Protein AF-F8NZP3-F1 (afdb_monomer)

Sequence (177 aa):
GVDGVAQSQTVDAHNSHFNYVHGNGRQVNNEIHGNQINNINQYHQDLANARENLAEWLSPLNFPQRQSNVNEIRQEGTGNWVLDDERFKEWKTGDVKTLWCPGIPGAGKTVLASYIIDHLAKQHNRDNDNVAVLYFYCNHKDQSTQTVYNLVASLLKQLVQDFTPTFERVKTEYKSH

Mean predicted aligned error: 12.8 Å

Structure (mmCIF, N/CA/C/O backbone):
data_AF-F8NZP3-F1
#
_entry.id   AF-F8NZP3-F1
#
loop_
_atom_site.group_PDB
_atom_site.id
_atom_site.type_symbol
_atom_site.label_atom_id
_atom_site.label_alt_id
_atom_site.label_comp_id
_atom_site.label_asym_id
_atom_site.label_entity_id
_atom_site.label_seq_id
_atom_site.pdbx_PDB_ins_code
_atom_site.Cartn_x
_atom_site.Cartn_y
_atom_site.Cartn_z
_atom_site.occupancy
_atom_site.B_iso_or_equiv
_atom_site.auth_seq_id
_atom_site.auth_comp_id
_atom_site.auth_asym_id
_atom_site.auth_atom_id
_atom_site.pdbx_PDB_model_num
ATOM 1 N N . GLY A 1 1 ? 61.076 39.031 37.322 1.00 45.03 1 GLY A N 1
ATOM 2 C CA . GLY A 1 1 ? 61.080 38.111 36.181 1.00 45.03 1 GLY A CA 1
ATOM 3 C C . GLY A 1 1 ? 60.595 36.777 36.666 1.00 45.03 1 GLY A C 1
ATOM 4 O O . GLY A 1 1 ? 61.155 36.292 37.635 1.00 45.03 1 GLY A O 1
ATOM 5 N N . VAL A 1 2 ? 59.540 36.260 36.051 1.00 37.03 2 VAL A N 1
ATOM 6 C CA . VAL A 1 2 ? 59.266 34.825 35.966 1.00 37.03 2 VAL A CA 1
ATOM 7 C C . VAL A 1 2 ? 58.411 34.630 34.720 1.00 37.03 2 VAL A C 1
ATOM 9 O O . VAL A 1 2 ? 57.525 35.436 34.434 1.00 37.03 2 VAL A O 1
ATOM 12 N N . ASP A 1 3 ? 58.792 33.618 33.967 1.00 35.59 3 ASP A N 1
ATOM 13 C CA . ASP A 1 3 ? 58.468 33.356 32.577 1.00 35.59 3 ASP A CA 1
ATOM 14 C C . ASP A 1 3 ? 57.022 32.891 32.353 1.00 35.59 3 ASP A C 1
ATOM 16 O O . ASP A 1 3 ? 56.391 32.290 33.223 1.00 35.59 3 ASP A O 1
ATOM 20 N N . GLY A 1 4 ? 56.502 33.145 31.151 1.00 39.88 4 GLY A N 1
ATOM 21 C CA . GLY A 1 4 ? 55.285 32.503 30.665 1.00 39.88 4 GLY A CA 1
ATOM 22 C C . GLY A 1 4 ? 55.560 31.068 30.225 1.00 39.88 4 GLY A C 1
ATOM 23 O O . GLY A 1 4 ? 56.567 30.827 29.572 1.00 39.88 4 GLY A O 1
ATOM 24 N N . VAL A 1 5 ? 54.635 30.143 30.496 1.00 40.06 5 VAL A N 1
ATOM 25 C CA . VAL A 1 5 ? 54.469 28.910 29.709 1.00 40.06 5 VAL A CA 1
ATOM 26 C C . VAL A 1 5 ? 52.984 28.545 29.628 1.00 40.06 5 VAL A C 1
ATOM 28 O O . VAL A 1 5 ? 52.209 28.730 30.563 1.00 40.06 5 VAL A O 1
ATOM 31 N N . ALA A 1 6 ? 52.642 28.080 28.432 1.00 37.41 6 ALA A N 1
ATOM 32 C CA . ALA A 1 6 ? 51.353 27.793 27.837 1.00 37.41 6 ALA A CA 1
ATOM 33 C C . ALA A 1 6 ? 50.411 26.848 28.604 1.00 37.41 6 ALA A C 1
ATOM 35 O O . ALA A 1 6 ? 50.822 25.908 29.283 1.00 37.41 6 ALA A O 1
ATOM 36 N N . GLN A 1 7 ? 49.116 27.063 28.356 1.00 38.03 7 GLN A N 1
ATOM 37 C CA . GLN A 1 7 ? 48.046 26.089 28.553 1.00 38.03 7 GLN A CA 1
ATOM 38 C C . GLN A 1 7 ? 48.353 24.815 27.752 1.00 38.03 7 GLN A C 1
ATOM 40 O O . GLN A 1 7 ? 48.376 24.838 26.522 1.00 38.03 7 GLN A O 1
ATOM 45 N N . SER A 1 8 ? 48.570 23.702 28.451 1.00 35.94 8 SER A N 1
ATOM 46 C CA . SER A 1 8 ? 48.610 22.378 27.834 1.00 35.94 8 SER A CA 1
ATOM 47 C C . SER A 1 8 ? 47.176 21.890 27.645 1.00 35.94 8 SER A C 1
ATOM 49 O O . SER A 1 8 ? 46.460 21.659 28.620 1.00 35.94 8 SER A O 1
ATOM 51 N N . GLN A 1 9 ? 46.742 21.788 26.389 1.00 41.22 9 GLN A N 1
ATOM 52 C CA . GLN A 1 9 ? 45.517 21.087 26.025 1.00 41.22 9 GLN A CA 1
ATOM 53 C C . GLN A 1 9 ? 45.701 19.601 26.344 1.00 41.22 9 GLN A C 1
ATOM 55 O O . GLN A 1 9 ? 46.638 18.959 25.869 1.00 41.22 9 GLN A O 1
ATOM 60 N N . THR A 1 10 ? 44.814 19.059 27.170 1.00 41.41 10 THR A N 1
ATOM 61 C CA . THR A 1 10 ? 44.705 17.626 27.434 1.00 41.41 10 THR A CA 1
ATOM 62 C C . THR A 1 10 ? 44.488 16.883 26.119 1.00 41.41 10 THR A C 1
ATOM 64 O O . THR A 1 10 ? 43.500 17.103 25.421 1.00 41.41 10 THR A O 1
ATOM 67 N N . VAL A 1 11 ? 45.430 16.009 25.775 1.00 42.44 11 VAL A N 1
ATOM 68 C CA . VAL A 1 11 ? 45.339 15.115 24.620 1.00 42.44 11 VAL A CA 1
ATOM 69 C C . VAL A 1 11 ? 44.357 14.000 24.992 1.00 42.44 11 VAL A C 1
ATOM 71 O O . VAL A 1 11 ? 44.711 13.091 25.740 1.00 42.44 11 VAL A O 1
ATOM 74 N N . ASP A 1 12 ? 43.101 14.108 24.558 1.00 45.28 12 ASP A N 1
ATOM 75 C CA . ASP A 1 12 ? 42.082 13.081 24.799 1.00 45.28 12 ASP A CA 1
ATOM 76 C C . ASP A 1 12 ? 42.206 11.980 23.734 1.00 45.28 12 ASP A C 1
ATOM 78 O O . ASP A 1 12 ? 42.116 12.232 22.532 1.00 45.28 12 ASP A O 1
ATOM 82 N N . ALA A 1 13 ? 42.463 10.750 24.176 1.00 44.78 13 ALA A N 1
ATOM 83 C CA . ALA A 1 13 ? 42.683 9.588 23.314 1.00 44.78 13 ALA A CA 1
ATOM 84 C C . ALA A 1 13 ? 41.374 8.889 22.898 1.00 44.78 13 ALA A C 1
ATOM 86 O O . ALA A 1 13 ? 41.416 7.767 22.396 1.00 44.78 13 ALA A O 1
ATOM 87 N N . HIS A 1 14 ? 40.216 9.530 23.085 1.00 45.69 14 HIS A N 1
ATOM 88 C CA . HIS A 1 14 ? 38.898 8.936 22.826 1.00 45.69 14 HIS A CA 1
ATOM 89 C C . HIS A 1 14 ? 38.636 8.509 21.371 1.00 45.69 14 HIS A C 1
ATOM 91 O O . HIS A 1 14 ? 37.724 7.723 21.139 1.00 45.69 14 HIS A O 1
ATOM 97 N N . ASN A 1 15 ? 39.448 8.956 20.406 1.00 44.44 15 ASN A N 1
ATOM 98 C CA . ASN A 1 15 ? 39.381 8.513 19.005 1.00 44.44 15 ASN A CA 1
ATOM 99 C C . ASN A 1 15 ? 40.599 7.685 18.551 1.00 44.44 15 ASN A C 1
ATOM 101 O O . ASN A 1 15 ? 40.792 7.463 17.355 1.00 44.44 15 ASN A O 1
ATOM 105 N N . SER A 1 16 ? 41.430 7.214 19.483 1.00 38.53 16 SER A N 1
ATOM 106 C CA . SER A 1 16 ? 42.610 6.410 19.160 1.00 38.53 16 SER A CA 1
ATOM 107 C C . SER A 1 16 ? 42.263 4.920 19.108 1.00 38.53 16 SER A C 1
ATOM 109 O O . SER A 1 16 ? 41.944 4.307 20.124 1.00 38.53 16 SER A O 1
ATOM 111 N N . HIS A 1 17 ? 42.373 4.312 17.926 1.00 47.16 17 HIS A N 1
ATOM 112 C CA . HIS A 1 17 ? 42.271 2.861 17.758 1.00 47.16 17 HIS A CA 1
ATOM 113 C C . HIS A 1 17 ? 43.625 2.191 18.051 1.00 47.16 17 HIS A C 1
ATOM 115 O O . HIS A 1 17 ? 44.627 2.492 17.401 1.00 47.16 17 HIS A O 1
ATOM 121 N N . PHE A 1 18 ? 43.660 1.255 19.005 1.00 36.91 18 PHE A N 1
ATOM 122 C CA . PHE A 1 18 ? 44.828 0.400 19.236 1.00 36.91 18 PHE A CA 1
ATOM 123 C C . PHE A 1 18 ? 44.875 -0.725 18.196 1.00 36.91 18 PHE A C 1
ATOM 125 O O . PHE A 1 18 ? 43.922 -1.489 18.058 1.00 36.91 18 PHE A O 1
ATOM 132 N N . ASN A 1 19 ? 46.003 -0.853 17.496 1.00 36.88 19 ASN A N 1
ATOM 133 C CA . ASN A 1 19 ? 46.283 -1.992 16.623 1.00 36.88 19 ASN A CA 1
ATOM 134 C C . ASN A 1 19 ? 47.199 -2.992 17.338 1.00 36.88 19 ASN A C 1
ATOM 136 O O . ASN A 1 19 ? 48.190 -2.599 17.955 1.00 36.88 19 ASN A O 1
ATOM 140 N N . TYR A 1 20 ? 46.917 -4.289 17.199 1.00 33.28 20 TYR A N 1
ATOM 141 C CA . TYR A 1 20 ? 47.860 -5.335 17.594 1.00 33.28 20 TYR A CA 1
ATOM 142 C C . TYR A 1 20 ? 48.958 -5.466 16.535 1.00 33.28 20 TYR A C 1
ATOM 144 O O . TYR A 1 20 ? 48.691 -5.830 15.391 1.00 33.28 20 TYR A O 1
ATOM 152 N N . VAL A 1 21 ? 50.205 -5.194 16.922 1.00 40.84 21 VAL A N 1
ATOM 153 C CA . VAL A 1 21 ? 51.383 -5.487 16.098 1.00 40.84 21 VAL A CA 1
ATOM 154 C C . VAL A 1 21 ? 51.926 -6.848 16.520 1.00 40.84 21 VAL A C 1
ATOM 156 O O . VAL A 1 21 ? 52.657 -6.957 17.502 1.00 40.84 21 VAL A O 1
ATOM 159 N N . HIS A 1 22 ? 51.574 -7.896 15.779 1.00 39.72 22 HIS A N 1
ATOM 160 C CA . HIS A 1 22 ? 52.333 -9.144 15.814 1.00 39.72 22 HIS A CA 1
ATOM 161 C C . HIS A 1 22 ? 53.423 -9.108 14.737 1.00 39.72 22 HIS A C 1
ATOM 163 O O . HIS A 1 22 ? 53.193 -8.671 13.609 1.00 39.72 22 HIS A O 1
ATOM 169 N N . GLY A 1 23 ? 54.631 -9.519 15.128 1.00 44.31 23 GLY A N 1
ATOM 170 C CA . GLY A 1 23 ? 55.841 -9.471 14.313 1.00 44.31 23 GLY A CA 1
ATOM 171 C C . GLY A 1 23 ? 55.694 -10.142 12.944 1.00 44.31 23 GLY A C 1
ATOM 172 O O . GLY A 1 23 ? 55.036 -11.168 12.800 1.00 44.31 23 GLY A O 1
ATOM 173 N N . ASN A 1 24 ? 56.361 -9.543 11.954 1.00 49.91 24 ASN A N 1
ATOM 174 C CA . ASN A 1 24 ? 56.485 -9.996 10.565 1.00 49.91 24 ASN A CA 1
ATOM 175 C C . ASN A 1 24 ? 55.154 -10.152 9.800 1.00 49.91 24 ASN A C 1
ATOM 177 O O . ASN A 1 24 ? 54.895 -11.178 9.173 1.00 49.91 24 ASN A O 1
ATOM 181 N N . GLY A 1 25 ? 54.318 -9.111 9.802 1.00 38.75 25 GLY A N 1
ATOM 182 C CA . GLY A 1 25 ? 53.093 -9.050 9.000 1.00 38.75 25 GLY A CA 1
ATOM 183 C C . GLY A 1 25 ? 53.318 -8.415 7.626 1.00 38.75 25 GLY A C 1
ATOM 184 O O . GLY A 1 25 ? 53.591 -7.221 7.527 1.00 38.75 25 GLY A O 1
ATOM 185 N N . ARG A 1 26 ? 53.154 -9.195 6.550 1.00 48.41 26 ARG A N 1
ATOM 186 C CA . ARG A 1 26 ? 52.862 -8.654 5.212 1.00 48.41 26 ARG A CA 1
ATOM 187 C C . ARG A 1 26 ? 51.651 -7.726 5.337 1.00 48.41 26 ARG A C 1
ATOM 189 O O . ARG A 1 26 ? 50.619 -8.167 5.837 1.00 48.41 26 ARG A O 1
ATOM 196 N N . GLN A 1 27 ? 51.758 -6.480 4.876 1.00 46.56 27 GLN A N 1
ATOM 197 C CA . GLN A 1 27 ? 50.574 -5.658 4.637 1.00 46.56 27 GLN A CA 1
ATOM 198 C C . GLN A 1 27 ? 49.716 -6.403 3.610 1.00 46.56 27 GLN A C 1
ATOM 200 O O . GLN A 1 27 ? 50.088 -6.511 2.444 1.00 46.56 27 GLN A O 1
ATOM 205 N N . VAL A 1 28 ? 48.622 -7.020 4.051 1.00 50.34 28 VAL A N 1
ATOM 206 C CA . VAL A 1 28 ? 47.634 -7.571 3.126 1.00 50.34 28 VAL A CA 1
ATOM 207 C C . VAL A 1 28 ? 46.892 -6.364 2.570 1.00 50.34 28 VAL A C 1
ATOM 209 O O . VAL A 1 28 ? 46.229 -5.644 3.309 1.00 50.34 28 VAL A O 1
ATOM 212 N N . ASN A 1 29 ? 47.110 -6.099 1.285 1.00 49.81 29 ASN A N 1
ATOM 213 C CA . ASN A 1 29 ? 46.649 -4.915 0.573 1.00 49.81 29 ASN A CA 1
ATOM 214 C C . ASN A 1 29 ? 45.163 -4.614 0.833 1.00 49.81 29 ASN A C 1
ATOM 216 O O . ASN A 1 29 ? 44.285 -5.366 0.401 1.00 49.81 29 ASN A O 1
ATOM 220 N N . ASN A 1 30 ? 44.885 -3.446 1.420 1.00 53.81 30 ASN A N 1
ATOM 221 C CA . ASN A 1 30 ? 43.546 -2.841 1.458 1.00 53.81 30 ASN A CA 1
ATOM 222 C C . ASN A 1 30 ? 42.938 -2.678 0.046 1.00 53.81 30 ASN A C 1
ATOM 224 O O . ASN A 1 30 ? 41.725 -2.568 -0.093 1.00 53.81 30 ASN A O 1
ATOM 228 N N . GLU A 1 31 ? 43.760 -2.715 -1.007 1.00 54.50 31 GLU A N 1
ATOM 229 C CA . GLU A 1 31 ? 43.342 -2.662 -2.413 1.00 54.50 31 GLU A CA 1
ATOM 230 C C . GLU A 1 31 ? 42.585 -3.916 -2.870 1.00 54.50 31 GLU A C 1
ATOM 232 O O . GLU A 1 31 ? 41.628 -3.805 -3.630 1.00 54.50 31 GLU A O 1
ATOM 237 N N . ILE A 1 32 ? 42.960 -5.114 -2.396 1.00 54.62 32 ILE A N 1
ATOM 238 C CA . ILE A 1 32 ? 42.254 -6.352 -2.773 1.00 54.62 32 ILE A CA 1
ATOM 239 C C . ILE A 1 32 ? 40.856 -6.351 -2.148 1.00 54.62 32 ILE A C 1
ATOM 241 O O . ILE A 1 32 ? 39.877 -6.654 -2.829 1.00 54.62 32 ILE A O 1
ATOM 245 N N . HIS A 1 33 ? 40.751 -5.937 -0.882 1.00 54.53 33 HIS A N 1
ATOM 246 C CA . HIS A 1 33 ? 39.466 -5.791 -0.199 1.00 54.53 33 HIS A CA 1
ATOM 247 C C . HIS A 1 33 ? 38.621 -4.660 -0.811 1.00 54.53 33 HIS A C 1
ATOM 249 O O . HIS A 1 33 ? 37.431 -4.845 -1.053 1.00 54.53 33 HIS A O 1
ATOM 255 N N . GLY A 1 34 ? 39.237 -3.522 -1.153 1.00 58.97 34 GLY A N 1
ATOM 256 C CA . GLY A 1 34 ? 38.570 -2.401 -1.824 1.00 58.97 34 GLY A CA 1
ATOM 257 C C . GLY A 1 34 ? 38.024 -2.763 -3.208 1.00 58.97 34 GLY A C 1
ATOM 258 O O . GLY A 1 34 ? 36.874 -2.459 -3.509 1.00 58.97 34 GLY A O 1
ATOM 259 N N . ASN A 1 35 ? 38.794 -3.488 -4.025 1.00 66.12 35 ASN A N 1
ATOM 260 C CA . ASN A 1 35 ? 38.344 -3.951 -5.341 1.00 66.12 35 ASN A CA 1
ATOM 261 C C . ASN A 1 35 ? 37.184 -4.952 -5.234 1.00 66.12 35 ASN A C 1
ATOM 263 O O . ASN A 1 35 ? 36.239 -4.886 -6.019 1.00 66.12 35 ASN A O 1
ATOM 267 N N . GLN A 1 36 ? 37.215 -5.850 -4.244 1.00 65.62 36 GLN A N 1
ATOM 268 C CA . GLN A 1 36 ? 36.104 -6.771 -3.988 1.00 65.62 36 GLN A CA 1
ATOM 269 C C . GLN A 1 36 ? 34.832 -6.033 -3.544 1.00 65.62 36 GLN A C 1
ATOM 271 O O . GLN A 1 36 ? 33.758 -6.315 -4.073 1.00 65.62 36 GLN A O 1
ATOM 276 N N . ILE A 1 37 ? 34.947 -5.058 -2.639 1.00 69.75 37 ILE A N 1
ATOM 277 C CA . ILE A 1 37 ? 33.816 -4.235 -2.182 1.00 69.75 37 ILE A CA 1
ATOM 278 C C . ILE A 1 37 ? 33.236 -3.405 -3.337 1.00 69.75 37 ILE A C 1
ATOM 280 O O . ILE A 1 37 ? 32.018 -3.353 -3.500 1.00 69.75 37 ILE A O 1
ATOM 284 N N . ASN A 1 38 ? 34.082 -2.814 -4.185 1.00 76.25 38 ASN A N 1
ATOM 285 C CA . ASN A 1 38 ? 33.640 -2.039 -5.347 1.00 76.25 38 ASN A CA 1
ATOM 286 C C . ASN A 1 38 ? 32.849 -2.895 -6.345 1.00 76.25 38 ASN A C 1
ATOM 288 O O . ASN A 1 38 ? 31.792 -2.470 -6.806 1.00 76.25 38 ASN A O 1
ATOM 292 N N . ASN A 1 39 ? 33.305 -4.119 -6.626 1.00 79.25 39 ASN A N 1
ATOM 293 C CA . ASN A 1 39 ? 32.597 -5.040 -7.518 1.00 79.25 39 ASN A CA 1
ATOM 294 C C . ASN A 1 39 ? 31.231 -5.468 -6.953 1.00 79.25 39 ASN A C 1
ATOM 296 O O . ASN A 1 39 ? 30.257 -5.557 -7.699 1.00 79.25 39 ASN A O 1
ATOM 300 N N . ILE A 1 40 ? 31.144 -5.705 -5.639 1.00 80.19 40 ILE A N 1
ATOM 301 C CA . ILE A 1 40 ? 29.882 -6.040 -4.960 1.00 80.19 40 ILE A CA 1
ATOM 302 C C . ILE A 1 40 ? 28.909 -4.856 -5.024 1.00 80.19 40 ILE A C 1
ATOM 304 O O . ILE A 1 40 ? 27.750 -5.029 -5.402 1.00 80.19 40 ILE A O 1
ATOM 308 N N . ASN A 1 41 ? 29.383 -3.646 -4.719 1.00 85.56 41 ASN A N 1
ATOM 309 C CA . ASN A 1 41 ? 28.571 -2.433 -4.793 1.00 85.56 41 ASN A CA 1
ATOM 310 C C . ASN A 1 41 ? 28.059 -2.183 -6.216 1.00 85.56 41 ASN A C 1
ATOM 312 O O . ASN A 1 41 ? 26.877 -1.890 -6.387 1.00 85.56 41 ASN A O 1
ATOM 316 N N . GLN A 1 42 ? 28.914 -2.360 -7.227 1.00 86.44 42 GLN A N 1
ATOM 317 C CA . GLN A 1 42 ? 28.523 -2.228 -8.629 1.00 86.44 42 GLN A CA 1
ATOM 318 C C . GLN A 1 42 ? 27.438 -3.243 -9.007 1.00 86.44 42 GLN A C 1
ATOM 320 O O . GLN A 1 42 ? 26.417 -2.866 -9.572 1.00 86.44 42 GLN A O 1
ATOM 325 N N . TYR A 1 43 ? 27.597 -4.513 -8.623 1.00 83.12 43 TYR A N 1
ATOM 326 C CA . TYR A 1 43 ? 26.589 -5.544 -8.878 1.00 83.12 43 TYR A CA 1
ATOM 327 C C . TYR A 1 43 ? 25.233 -5.215 -8.234 1.00 83.12 43 TYR A C 1
ATOM 329 O O . TYR A 1 43 ? 24.188 -5.354 -8.871 1.00 83.12 43 TYR A O 1
ATOM 337 N N . HIS A 1 44 ? 25.229 -4.747 -6.982 1.00 83.19 44 HIS A N 1
ATOM 338 C CA . HIS A 1 44 ? 23.996 -4.336 -6.308 1.00 83.19 44 HIS A CA 1
ATOM 339 C C . HIS A 1 44 ? 23.335 -3.127 -6.978 1.00 83.19 44 HIS A C 1
ATOM 341 O O . HIS A 1 44 ? 22.109 -3.098 -7.085 1.00 83.19 44 HIS A O 1
ATOM 347 N N . GLN A 1 45 ? 24.123 -2.164 -7.460 1.00 85.19 45 GLN A N 1
ATOM 348 C CA . GLN A 1 45 ? 23.612 -1.026 -8.227 1.00 85.19 45 GLN A CA 1
ATOM 349 C C . GLN A 1 45 ? 23.003 -1.474 -9.557 1.00 85.19 45 GLN A C 1
ATOM 351 O O . GLN A 1 45 ? 21.883 -1.082 -9.876 1.00 85.19 45 GLN A O 1
ATOM 356 N N . ASP A 1 46 ? 23.679 -2.349 -10.300 1.00 88.06 46 ASP A N 1
ATOM 357 C CA . ASP A 1 46 ? 23.182 -2.865 -11.577 1.00 88.06 46 ASP A CA 1
ATOM 358 C C . ASP A 1 46 ? 21.875 -3.649 -11.395 1.00 88.06 46 ASP A C 1
ATOM 360 O O . ASP A 1 46 ? 20.935 -3.499 -12.179 1.00 88.06 46 ASP A O 1
ATOM 364 N N . LEU A 1 47 ? 21.779 -4.449 -10.327 1.00 84.25 47 LEU A N 1
ATOM 365 C CA . LEU A 1 47 ? 20.539 -5.126 -9.960 1.00 84.25 47 LEU A CA 1
ATOM 366 C C . LEU A 1 47 ? 19.428 -4.138 -9.602 1.00 84.25 47 LEU A C 1
ATOM 368 O O . LEU A 1 47 ? 18.308 -4.313 -10.075 1.00 84.25 47 LEU A O 1
ATOM 372 N N . ALA A 1 48 ? 19.711 -3.120 -8.788 1.00 86.12 48 ALA A N 1
ATOM 373 C CA . ALA A 1 48 ? 18.725 -2.105 -8.422 1.00 86.12 48 ALA A CA 1
ATOM 374 C C . ALA A 1 48 ? 18.208 -1.354 -9.659 1.00 86.12 48 ALA A C 1
ATOM 376 O O . ALA A 1 48 ? 17.000 -1.221 -9.837 1.00 86.12 48 ALA A O 1
ATOM 377 N N . ASN A 1 49 ? 19.106 -0.972 -10.568 1.00 89.12 49 ASN A N 1
ATOM 378 C CA . ASN A 1 49 ? 18.754 -0.323 -11.829 1.00 89.12 49 ASN A CA 1
ATOM 379 C C . ASN A 1 49 ? 17.900 -1.236 -12.720 1.00 89.12 49 ASN A C 1
ATOM 381 O O . ASN A 1 49 ? 16.901 -0.799 -13.284 1.00 89.12 49 ASN A O 1
ATOM 385 N N . ALA A 1 50 ? 18.252 -2.520 -12.833 1.00 87.44 50 ALA A N 1
ATOM 386 C CA . ALA A 1 50 ? 17.461 -3.482 -1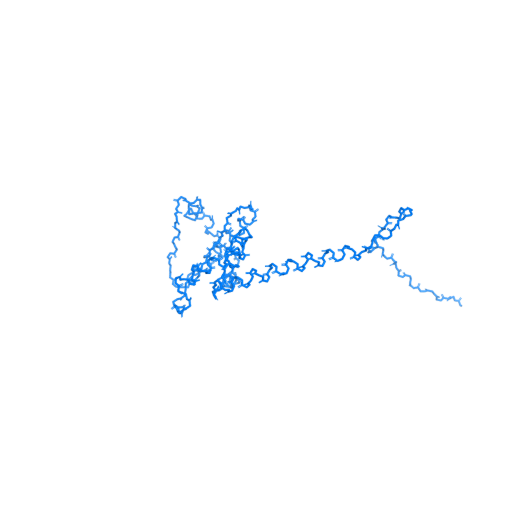3.598 1.00 87.44 50 ALA A CA 1
ATOM 387 C C . ALA A 1 50 ? 16.057 -3.689 -13.003 1.00 87.44 50 ALA A C 1
ATOM 389 O O . ALA A 1 50 ? 15.090 -3.817 -13.754 1.00 87.44 50 ALA A O 1
ATOM 390 N N . ARG A 1 51 ? 15.941 -3.705 -11.669 1.00 87.88 51 ARG A N 1
ATOM 391 C CA . ARG A 1 51 ? 14.651 -3.774 -10.965 1.00 87.88 51 ARG A CA 1
ATOM 392 C C . ARG A 1 51 ? 13.794 -2.557 -11.263 1.00 87.88 51 ARG A C 1
ATOM 394 O O . ARG A 1 51 ? 12.624 -2.725 -11.588 1.00 87.88 51 ARG A O 1
ATOM 401 N N . GLU A 1 52 ? 14.380 -1.369 -11.198 1.00 89.00 52 GLU A N 1
ATOM 402 C CA . GLU A 1 52 ? 13.656 -0.126 -11.444 1.00 89.00 52 GLU A CA 1
ATOM 403 C C . GLU A 1 52 ? 13.214 -0.002 -12.905 1.00 89.00 52 GLU A C 1
ATOM 405 O O . GLU A 1 52 ? 12.054 0.287 -13.179 1.00 89.00 52 GLU A O 1
ATOM 410 N N . ASN A 1 53 ? 14.085 -0.345 -13.856 1.00 90.12 53 ASN A N 1
ATOM 411 C CA . ASN A 1 53 ? 13.732 -0.354 -15.277 1.00 90.12 53 ASN A CA 1
ATOM 412 C C . ASN A 1 53 ? 12.577 -1.320 -15.579 1.00 90.12 53 ASN A C 1
ATOM 414 O O . ASN A 1 53 ? 11.661 -0.979 -16.325 1.00 90.12 53 ASN A O 1
ATOM 418 N N . LEU A 1 54 ? 12.598 -2.518 -14.986 1.00 88.50 54 LEU A N 1
ATOM 419 C CA . LEU A 1 54 ? 11.505 -3.480 -15.118 1.00 88.50 54 LEU A CA 1
ATOM 420 C C . LEU A 1 54 ? 10.214 -2.950 -14.475 1.00 88.50 54 LEU A C 1
ATOM 422 O O . LEU A 1 54 ? 9.137 -3.095 -15.048 1.00 88.50 54 LEU A O 1
ATOM 426 N N . ALA A 1 55 ? 10.315 -2.327 -13.301 1.00 90.75 55 ALA A N 1
ATOM 427 C CA . ALA A 1 55 ? 9.184 -1.737 -12.596 1.00 90.75 55 ALA A CA 1
ATOM 428 C C . ALA A 1 55 ? 8.513 -0.622 -13.420 1.00 90.75 55 ALA A C 1
ATOM 430 O O . ALA A 1 55 ? 7.287 -0.603 -13.547 1.00 90.75 55 ALA A O 1
ATOM 431 N N . GLU A 1 56 ? 9.300 0.273 -14.014 1.00 91.31 56 GLU A N 1
ATOM 432 C CA . GLU A 1 56 ? 8.807 1.340 -14.891 1.00 91.31 56 GLU A CA 1
ATOM 433 C C . GLU A 1 56 ? 8.223 0.804 -16.202 1.00 91.31 56 GLU A C 1
ATOM 435 O O . GLU A 1 56 ? 7.186 1.286 -16.658 1.00 91.31 56 GLU A O 1
ATOM 440 N N . TRP A 1 57 ? 8.820 -0.244 -16.775 1.00 93.00 57 TRP A N 1
ATOM 441 C CA . TRP A 1 57 ? 8.271 -0.910 -17.956 1.00 93.00 57 TRP A CA 1
ATOM 442 C C . TRP A 1 57 ? 6.911 -1.572 -17.686 1.00 93.00 57 TRP A C 1
ATOM 444 O O . TRP A 1 57 ? 6.025 -1.525 -18.540 1.00 93.00 57 TRP A O 1
ATOM 454 N N . LEU A 1 58 ? 6.720 -2.165 -16.500 1.00 92.31 58 LEU A N 1
ATOM 455 C CA . LEU A 1 58 ? 5.471 -2.840 -16.136 1.00 92.31 58 LEU A CA 1
ATOM 456 C C . LEU A 1 58 ? 4.289 -1.870 -16.072 1.00 92.31 58 LEU A C 1
ATOM 458 O O . LEU A 1 58 ? 3.221 -2.165 -16.607 1.00 92.31 58 LEU A O 1
ATOM 462 N N . SER A 1 59 ? 4.437 -0.739 -15.380 1.00 94.50 59 SER A N 1
ATOM 463 C CA . SER A 1 59 ? 3.331 0.203 -15.216 1.00 94.50 59 SER A CA 1
ATOM 464 C C . SER A 1 59 ? 3.812 1.630 -14.958 1.00 94.50 59 SER A C 1
ATOM 466 O O . SER A 1 59 ? 4.661 1.840 -14.083 1.00 94.50 59 SER A O 1
ATOM 468 N N . PRO A 1 60 ? 3.180 2.632 -15.603 1.00 92.25 60 PRO A N 1
ATOM 469 C CA . PRO A 1 60 ? 3.435 4.039 -15.307 1.00 92.25 60 PRO A CA 1
ATOM 470 C C . PRO A 1 60 ? 2.801 4.489 -13.978 1.00 92.25 60 PRO A C 1
ATOM 472 O O . PRO A 1 60 ? 2.993 5.624 -13.548 1.00 92.25 60 PRO A O 1
ATOM 475 N N . LEU A 1 61 ? 1.988 3.646 -13.328 1.00 94.81 61 LEU A N 1
ATOM 476 C CA . LEU A 1 61 ? 1.310 3.996 -12.081 1.00 94.81 61 LEU A CA 1
ATOM 477 C C . LEU A 1 61 ? 2.249 3.821 -10.881 1.00 94.81 61 LEU A C 1
ATOM 479 O O . LEU A 1 61 ? 2.872 2.774 -10.709 1.00 94.81 61 LEU A O 1
ATOM 483 N N . ASN A 1 62 ? 2.287 4.829 -10.007 1.00 92.50 62 ASN A N 1
ATOM 484 C CA . ASN A 1 62 ? 3.064 4.808 -8.768 1.00 92.50 62 ASN A CA 1
ATOM 485 C C . ASN A 1 62 ? 2.143 4.974 -7.545 1.00 92.50 62 ASN A C 1
ATOM 487 O O . ASN A 1 62 ? 1.941 6.070 -7.015 1.00 92.50 62 ASN A O 1
ATOM 491 N N . PHE A 1 63 ? 1.537 3.866 -7.116 1.00 95.62 63 PHE A N 1
ATOM 492 C CA . PHE A 1 63 ? 0.722 3.832 -5.901 1.00 95.62 63 PHE A CA 1
ATOM 493 C C . PHE A 1 63 ? 1.521 3.925 -4.596 1.00 95.62 63 PHE A C 1
ATOM 495 O O . PHE A 1 63 ? 0.989 4.557 -3.680 1.00 95.62 63 PHE A O 1
ATOM 502 N N . PRO A 1 64 ? 2.764 3.411 -4.490 1.00 94.56 64 PRO A N 1
ATOM 503 C CA . PRO A 1 64 ? 3.610 3.656 -3.322 1.00 94.56 64 PRO A CA 1
ATOM 504 C C . PRO A 1 64 ? 3.816 5.140 -3.010 1.00 94.56 64 PRO A C 1
ATOM 506 O O . PRO A 1 64 ? 3.663 5.551 -1.860 1.00 94.56 64 PRO A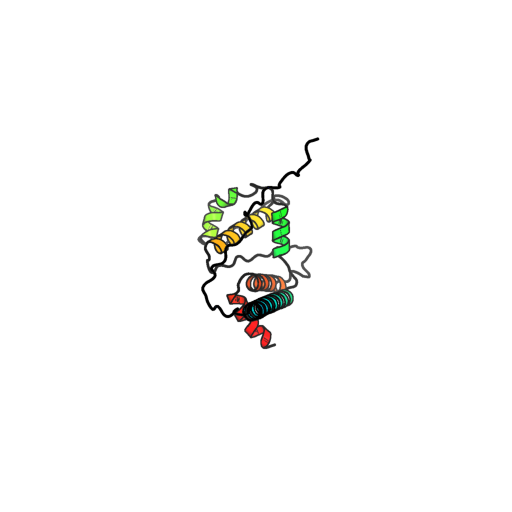 O 1
ATOM 509 N N . GLN A 1 65 ? 4.032 5.983 -4.026 1.00 94.31 65 GLN A N 1
ATOM 510 C CA . GLN A 1 65 ? 4.112 7.431 -3.818 1.00 94.31 65 GLN A CA 1
ATOM 511 C C . GLN A 1 65 ? 2.809 7.990 -3.235 1.00 94.31 65 GLN A C 1
ATOM 513 O O . GLN A 1 65 ? 2.820 8.780 -2.293 1.00 94.31 65 GLN A O 1
ATOM 518 N N . ARG A 1 66 ? 1.656 7.562 -3.764 1.00 94.81 66 ARG A N 1
ATOM 519 C CA . ARG A 1 66 ? 0.353 7.997 -3.244 1.00 94.81 66 ARG A CA 1
ATOM 520 C C . ARG A 1 66 ? 0.120 7.520 -1.809 1.00 94.81 66 ARG A C 1
ATOM 522 O O . ARG A 1 66 ? -0.417 8.284 -1.014 1.00 94.81 66 ARG A O 1
ATOM 529 N N . GLN A 1 67 ? 0.526 6.297 -1.485 1.00 96.75 67 GLN A N 1
ATOM 530 C CA . GLN A 1 67 ? 0.490 5.748 -0.131 1.00 96.75 67 GLN A CA 1
ATOM 531 C C . GLN A 1 67 ? 1.340 6.588 0.832 1.00 96.75 67 GLN A C 1
ATOM 533 O O . GLN A 1 67 ? 0.853 6.932 1.908 1.00 96.75 67 GLN A O 1
ATOM 538 N N . SER A 1 68 ? 2.561 6.981 0.439 1.00 96.00 68 SER A N 1
ATOM 539 C CA . SER A 1 68 ? 3.407 7.889 1.235 1.00 96.00 68 SER A CA 1
ATOM 540 C C . SER A 1 68 ? 2.693 9.209 1.505 1.00 96.00 68 SER A C 1
ATOM 542 O O . SER A 1 68 ? 2.484 9.570 2.659 1.00 96.00 68 SER A O 1
ATOM 544 N N . ASN A 1 69 ? 2.190 9.861 0.452 1.00 96.00 69 ASN A N 1
ATOM 545 C CA . ASN A 1 69 ? 1.514 11.154 0.568 1.00 96.00 69 ASN A CA 1
ATOM 546 C C . ASN A 1 69 ? 0.282 11.092 1.493 1.00 96.00 69 ASN A C 1
ATOM 548 O O . ASN A 1 69 ? 0.020 12.022 2.252 1.00 96.00 69 ASN A O 1
ATOM 552 N N . VAL A 1 70 ? -0.505 10.008 1.433 1.00 95.38 70 VAL A N 1
ATOM 553 C CA . VAL A 1 70 ? -1.683 9.835 2.305 1.00 95.38 70 VAL A CA 1
ATOM 554 C C . VAL A 1 70 ? -1.268 9.565 3.754 1.00 95.38 70 VAL A C 1
ATOM 556 O O . VAL A 1 70 ? -1.933 10.043 4.675 1.00 95.38 70 VAL A O 1
ATOM 559 N N . ASN A 1 71 ? -0.178 8.830 3.977 1.00 93.81 71 ASN A N 1
ATOM 560 C CA . ASN A 1 71 ? 0.356 8.616 5.319 1.00 93.81 71 ASN A CA 1
ATOM 561 C C . ASN A 1 71 ? 0.944 9.892 5.926 1.00 93.81 71 ASN A C 1
ATOM 563 O O . ASN A 1 71 ? 0.752 10.116 7.116 1.00 93.81 71 ASN A O 1
ATOM 567 N N . GLU A 1 72 ? 1.599 10.740 5.134 1.00 94.75 72 GLU A N 1
ATOM 568 C CA . GLU A 1 72 ? 2.179 12.010 5.596 1.00 94.75 72 GLU A CA 1
ATOM 569 C C . GLU A 1 72 ? 1.123 12.981 6.134 1.00 94.75 72 GLU A C 1
ATOM 571 O O . GLU A 1 72 ? 1.357 13.675 7.120 1.00 94.75 72 GLU A O 1
ATOM 576 N N . ILE A 1 73 ? -0.068 13.007 5.529 1.00 93.25 73 ILE A N 1
ATOM 577 C CA . ILE A 1 73 ? -1.169 13.861 6.001 1.00 93.25 73 ILE A CA 1
ATOM 578 C C . ILE A 1 73 ? -1.958 13.242 7.164 1.00 93.25 73 ILE A C 1
ATOM 580 O O . ILE A 1 73 ? -2.847 13.896 7.721 1.00 93.25 73 ILE A O 1
ATOM 584 N N . ARG A 1 74 ? -1.690 11.979 7.525 1.00 93.62 74 ARG A N 1
ATOM 585 C CA . ARG A 1 74 ? -2.384 11.304 8.624 1.00 93.62 74 ARG A CA 1
ATOM 586 C C . ARG A 1 74 ? -1.928 11.895 9.954 1.00 93.62 74 ARG A C 1
ATOM 588 O O . ARG A 1 74 ? -0.751 11.863 10.290 1.00 93.62 74 ARG A O 1
ATOM 595 N N . GLN A 1 75 ? -2.885 12.345 10.757 1.00 92.06 75 GLN A N 1
ATOM 596 C CA . GLN A 1 75 ? -2.613 12.743 12.136 1.00 92.06 75 GLN A CA 1
ATOM 597 C C . GLN A 1 75 ? -2.374 11.509 13.009 1.00 92.06 75 GLN A C 1
ATOM 599 O O . GLN A 1 75 ? -3.086 10.504 12.891 1.00 92.06 75 GLN A O 1
ATOM 604 N N . GLU A 1 76 ? -1.388 11.585 13.899 1.00 90.25 76 GLU A N 1
ATOM 605 C CA . GLU A 1 76 ? -1.086 10.512 14.845 1.00 90.25 76 GLU A CA 1
ATOM 606 C C . GLU A 1 76 ? -2.339 10.105 15.643 1.00 90.25 76 GLU A C 1
ATOM 608 O O . GLU A 1 76 ? -3.196 10.929 15.961 1.00 90.25 76 GLU A O 1
ATOM 613 N N . GLY A 1 77 ? -2.506 8.804 15.892 1.00 87.50 77 GLY A N 1
ATOM 614 C CA . GLY A 1 77 ? -3.691 8.253 16.559 1.00 87.50 77 GLY A CA 1
ATOM 615 C C . GLY A 1 77 ? -4.929 8.078 15.667 1.00 87.50 77 GLY A C 1
ATOM 616 O O . GLY A 1 77 ? -5.832 7.314 16.016 1.00 87.50 77 GLY A O 1
ATOM 617 N N . THR A 1 78 ? -4.986 8.721 14.496 1.00 88.69 78 THR A N 1
ATOM 618 C CA . THR A 1 78 ? -6.141 8.608 13.592 1.00 88.69 78 THR A CA 1
ATOM 619 C C . THR A 1 78 ? -6.239 7.210 12.992 1.00 88.69 78 THR A C 1
ATOM 621 O O . THR A 1 78 ? -5.316 6.739 12.333 1.00 88.69 78 THR A O 1
ATOM 624 N N . GLY A 1 79 ? -7.402 6.576 13.159 1.00 88.19 79 GLY A N 1
ATOM 625 C CA . GLY A 1 79 ? -7.694 5.262 12.581 1.00 88.19 79 GLY A CA 1
ATOM 626 C C . GLY A 1 79 ? -7.228 4.074 13.421 1.00 88.19 79 GLY A C 1
ATOM 627 O O . GLY A 1 79 ? -7.582 2.954 13.074 1.00 88.19 79 GLY A O 1
ATOM 628 N N . ASN A 1 80 ? -6.527 4.293 14.542 1.00 93.50 80 ASN A N 1
ATOM 629 C 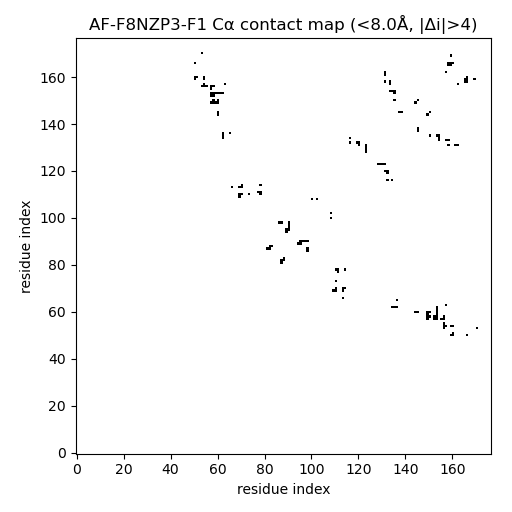CA . ASN A 1 80 ? -6.013 3.218 15.405 1.00 93.50 80 ASN A CA 1
ATOM 630 C C . ASN A 1 80 ? -7.099 2.240 15.871 1.00 93.50 80 ASN A C 1
ATOM 632 O O . ASN A 1 80 ? -6.846 1.042 15.958 1.00 93.50 80 ASN A O 1
ATOM 636 N N . TRP A 1 81 ? -8.314 2.747 16.103 1.00 94.56 81 TRP A N 1
ATOM 637 C CA . TRP A 1 81 ? -9.474 1.954 16.517 1.00 94.56 81 TRP A CA 1
ATOM 638 C C . TRP A 1 81 ? -9.742 0.747 15.607 1.00 94.56 81 TRP A C 1
ATOM 640 O O . TRP A 1 81 ? -10.292 -0.248 16.067 1.00 94.56 81 TRP A O 1
ATOM 650 N N . VAL A 1 82 ? -9.350 0.806 14.326 1.00 96.00 82 VAL A N 1
ATOM 651 C CA . VAL A 1 82 ? -9.622 -0.274 13.370 1.00 96.00 82 VAL A CA 1
ATOM 652 C C . VAL A 1 82 ? -8.885 -1.559 13.715 1.00 96.00 82 VAL A C 1
ATOM 654 O O . VAL A 1 82 ? -9.375 -2.632 13.392 1.00 96.00 82 VAL A O 1
ATOM 657 N N . LEU A 1 83 ? -7.740 -1.473 14.398 1.00 95.12 83 LEU A N 1
ATOM 658 C CA . LEU A 1 83 ? -6.977 -2.657 14.792 1.00 95.12 83 LEU A CA 1
ATOM 659 C C . LEU A 1 83 ? -7.680 -3.460 15.890 1.00 95.12 83 LEU A C 1
ATOM 661 O O . LEU A 1 83 ? -7.468 -4.668 15.999 1.00 95.12 83 LEU A O 1
ATOM 665 N N . ASP A 1 84 ? -8.530 -2.797 16.673 1.00 95.88 84 ASP A N 1
ATOM 666 C CA . ASP A 1 84 ? -9.307 -3.417 17.739 1.00 95.88 84 ASP A CA 1
ATOM 667 C C . ASP A 1 84 ? -10.683 -3.904 17.269 1.00 95.88 84 ASP A C 1
ATOM 669 O O . ASP A 1 84 ? -11.294 -4.731 17.951 1.00 95.88 84 ASP A O 1
ATOM 673 N N . ASP A 1 85 ? -11.138 -3.462 16.094 1.00 95.94 85 ASP A N 1
ATOM 674 C CA . ASP A 1 85 ? -12.424 -3.832 15.508 1.00 95.94 85 ASP A CA 1
ATOM 675 C C . ASP A 1 85 ? -12.473 -5.322 15.129 1.00 95.94 85 ASP A C 1
ATOM 677 O O . ASP A 1 85 ? -11.592 -5.842 14.439 1.00 95.94 85 ASP A O 1
ATOM 681 N N . GLU A 1 86 ? -13.524 -6.022 15.557 1.00 95.62 86 GLU A N 1
ATOM 682 C CA . GLU A 1 86 ? -13.695 -7.457 15.292 1.00 95.62 86 GLU A CA 1
ATOM 683 C C . GLU A 1 86 ? -13.770 -7.766 13.793 1.00 95.62 86 GLU A C 1
ATOM 685 O O . GLU A 1 86 ? -13.147 -8.719 13.333 1.00 95.62 86 GLU A O 1
ATOM 690 N N . ARG A 1 87 ? -14.415 -6.905 12.996 1.00 95.75 87 ARG A N 1
ATOM 691 C CA . ARG A 1 87 ? -14.555 -7.112 11.544 1.00 95.75 87 ARG A CA 1
ATOM 692 C C . ARG A 1 87 ? -13.208 -7.032 10.839 1.00 95.75 87 ARG A C 1
ATOM 694 O O . ARG A 1 87 ? -12.969 -7.737 9.862 1.00 95.75 87 ARG A O 1
ATOM 701 N N . PHE A 1 88 ? -12.323 -6.159 11.321 1.00 96.25 88 PHE A N 1
ATOM 702 C CA . PHE A 1 88 ? -10.954 -6.090 10.823 1.0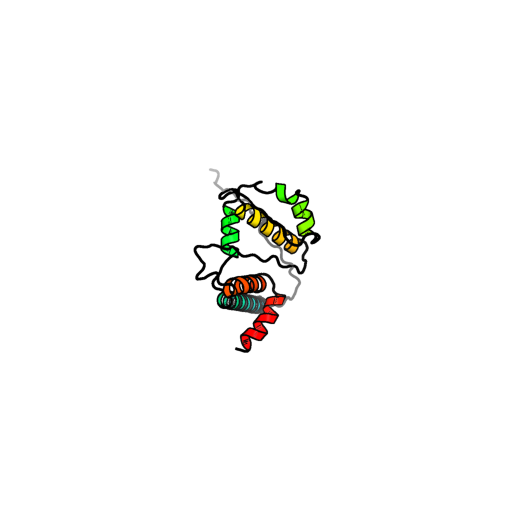0 96.25 88 PHE A CA 1
ATOM 703 C C . PHE A 1 88 ? -10.172 -7.351 11.194 1.00 96.25 88 PHE A C 1
ATOM 705 O O . PHE A 1 88 ? -9.473 -7.898 10.343 1.00 96.25 88 PHE A O 1
ATOM 712 N N . LYS A 1 89 ? -10.308 -7.831 12.435 1.00 95.75 89 LYS A N 1
ATOM 713 C CA . LYS A 1 89 ? -9.637 -9.049 12.909 1.00 95.75 89 LYS A CA 1
ATOM 714 C C . LYS A 1 89 ? -10.068 -10.279 12.105 1.00 95.75 89 LYS A C 1
ATOM 716 O O . LYS A 1 89 ? -9.194 -10.972 11.597 1.00 95.75 89 LYS A O 1
ATOM 721 N N . GLU A 1 90 ? -11.370 -10.482 11.905 1.00 95.69 90 GLU A N 1
ATOM 722 C CA . GLU A 1 90 ? -11.932 -11.565 11.077 1.00 95.69 90 GLU A CA 1
ATOM 723 C C . GLU A 1 90 ? -11.485 -11.481 9.609 1.00 95.69 90 GLU A C 1
ATOM 725 O O . GLU A 1 90 ? -11.200 -12.489 8.958 1.00 95.69 90 GLU A O 1
ATOM 730 N N . TRP A 1 91 ? -11.408 -10.267 9.058 1.00 96.62 91 TRP A N 1
ATOM 731 C CA . TRP A 1 91 ? -10.895 -10.071 7.705 1.00 96.62 91 TRP A CA 1
ATOM 732 C C . TRP A 1 91 ? -9.403 -10.408 7.602 1.00 96.62 91 TRP A C 1
ATOM 734 O O . TRP A 1 91 ? -8.969 -11.055 6.649 1.00 96.62 91 TRP A O 1
ATOM 744 N N . LYS A 1 92 ? -8.616 -10.007 8.602 1.00 93.56 92 LYS A N 1
ATOM 745 C CA . LYS A 1 92 ? -7.168 -10.221 8.652 1.00 93.56 92 LYS A CA 1
ATOM 746 C C . LYS A 1 92 ? -6.793 -11.695 8.828 1.00 93.56 92 LYS A C 1
ATOM 748 O O . LYS A 1 92 ? -5.826 -12.137 8.216 1.00 93.56 92 LYS A O 1
ATOM 753 N N . THR A 1 93 ? -7.535 -12.457 9.635 1.00 91.94 93 THR A N 1
ATOM 754 C CA . THR A 1 93 ? -7.346 -13.917 9.780 1.00 91.94 93 THR A CA 1
ATOM 755 C C . THR A 1 93 ? -7.804 -14.688 8.542 1.00 91.94 93 THR A C 1
ATOM 757 O O . THR A 1 93 ? -7.401 -15.832 8.336 1.00 91.94 93 THR A O 1
ATOM 760 N N . GLY A 1 94 ? -8.601 -14.050 7.681 1.00 90.44 94 GLY A N 1
ATOM 761 C CA . GLY A 1 94 ? -9.111 -14.627 6.446 1.00 90.44 94 GLY A CA 1
ATOM 762 C C . GLY A 1 94 ? -10.428 -15.383 6.612 1.00 90.44 94 GLY A C 1
ATOM 763 O O . GLY A 1 94 ? -10.857 -16.014 5.637 1.00 90.44 94 GLY A O 1
ATOM 764 N N . ASP A 1 95 ? -11.072 -15.297 7.780 1.00 88.94 95 ASP A N 1
ATOM 765 C CA . ASP A 1 95 ? -12.433 -15.799 8.021 1.00 88.94 95 ASP A CA 1
ATOM 766 C C . ASP A 1 95 ? -13.440 -15.047 7.138 1.00 88.94 95 ASP A C 1
ATOM 768 O O . ASP A 1 95 ? -14.346 -15.637 6.546 1.00 88.94 95 ASP A O 1
ATOM 772 N N . VAL A 1 96 ? -13.198 -13.747 6.940 1.00 90.75 96 VAL A N 1
ATOM 773 C CA . VAL A 1 96 ? -13.905 -12.893 5.982 1.00 90.75 96 VAL A CA 1
ATOM 774 C C . VAL A 1 96 ? -12.949 -12.472 4.863 1.00 90.75 96 VAL A C 1
ATOM 776 O O . VAL A 1 96 ? -11.847 -11.997 5.107 1.00 90.75 96 VAL A O 1
ATOM 779 N N . LYS A 1 97 ? -13.355 -12.610 3.594 1.00 92.19 97 LYS A N 1
ATOM 780 C CA . LYS A 1 97 ? -12.479 -12.298 2.440 1.00 92.19 97 LYS A CA 1
ATOM 781 C C . LYS A 1 97 ? -12.473 -10.826 2.031 1.00 92.19 97 LYS A C 1
ATOM 783 O O . LYS A 1 97 ? -11.611 -10.400 1.265 1.00 92.19 97 LYS A O 1
ATOM 788 N N . THR A 1 98 ? -13.436 -10.037 2.499 1.00 94.62 98 THR A N 1
ATOM 789 C CA . THR A 1 98 ? -13.597 -8.644 2.073 1.00 94.62 98 THR A CA 1
ATOM 790 C C . THR A 1 98 ? -14.043 -7.769 3.231 1.00 94.62 98 THR A C 1
ATOM 792 O O . THR A 1 98 ? -15.109 -7.986 3.799 1.00 94.62 98 THR A O 1
ATOM 795 N N . LEU A 1 99 ? -13.250 -6.741 3.529 1.00 94.00 99 LEU A N 1
ATOM 796 C CA . LEU A 1 99 ? -13.619 -5.674 4.448 1.00 94.00 99 LEU A CA 1
ATOM 797 C C . LEU A 1 99 ? -14.125 -4.473 3.647 1.00 94.00 99 LEU A C 1
ATOM 799 O O . LEU A 1 99 ? -13.394 -3.893 2.844 1.00 94.00 99 LEU A O 1
ATOM 803 N N . TRP A 1 100 ? -15.383 -4.099 3.865 1.00 93.50 100 TRP A N 1
ATOM 804 C CA . TRP A 1 100 ? -16.011 -2.971 3.184 1.00 93.50 100 TRP A CA 1
ATOM 805 C C . TRP A 1 100 ? -16.249 -1.810 4.151 1.00 93.50 100 TRP A C 1
ATOM 807 O O . TRP A 1 100 ? -16.892 -1.974 5.185 1.00 93.50 100 TRP A O 1
ATOM 817 N N . CYS A 1 101 ? -15.755 -0.620 3.797 1.00 91.94 101 CYS A N 1
ATOM 818 C CA . CYS A 1 101 ? -15.887 0.597 4.599 1.00 91.94 101 CYS A CA 1
ATOM 819 C C . CYS A 1 101 ? -16.688 1.664 3.827 1.00 91.94 101 CYS A C 1
ATOM 821 O O . CYS A 1 101 ? -16.103 2.514 3.145 1.00 91.94 101 CYS A O 1
ATOM 823 N N . PRO A 1 102 ? -18.033 1.632 3.882 1.00 91.12 102 PRO A N 1
ATOM 824 C CA . PRO A 1 102 ? -18.858 2.687 3.311 1.00 91.12 102 PRO A CA 1
ATOM 825 C C . PRO A 1 102 ? -18.796 3.947 4.182 1.00 91.12 102 PRO A C 1
ATOM 827 O O . PRO A 1 102 ? -18.627 3.886 5.396 1.00 91.12 102 PRO A O 1
ATOM 830 N N . GLY A 1 103 ? -18.971 5.116 3.570 1.00 88.62 103 GLY A N 1
ATOM 831 C CA . GLY A 1 103 ? -19.051 6.366 4.321 1.00 88.62 103 GLY A CA 1
ATOM 832 C C . GLY A 1 103 ? -19.127 7.590 3.426 1.00 88.62 103 GLY A C 1
ATOM 833 O O . GLY A 1 103 ? -18.814 7.524 2.234 1.00 88.62 103 GLY A O 1
ATOM 834 N N . ILE A 1 104 ? -19.481 8.731 4.011 1.00 89.50 104 ILE A N 1
ATOM 835 C CA . ILE A 1 104 ? -19.615 10.001 3.288 1.00 89.50 104 ILE A CA 1
ATOM 836 C C . ILE A 1 104 ? -18.271 10.484 2.705 1.00 89.50 104 ILE A C 1
ATOM 838 O O . ILE A 1 104 ? -17.200 10.125 3.221 1.00 89.50 104 ILE A O 1
ATOM 842 N N . PRO A 1 105 ? -18.275 11.274 1.616 1.00 90.62 105 PRO A N 1
ATOM 843 C CA . PRO A 1 105 ? -17.076 11.962 1.141 1.00 90.62 105 PRO A CA 1
ATOM 844 C C . PRO A 1 105 ? -16.404 12.756 2.271 1.00 90.62 105 PRO A C 1
ATOM 846 O O . PRO A 1 105 ? -17.082 13.331 3.114 1.00 90.62 105 PRO A O 1
ATOM 849 N N . GLY A 1 106 ? -15.071 12.751 2.322 1.00 88.31 106 GLY A N 1
ATOM 850 C CA . GLY A 1 106 ? -14.312 13.461 3.361 1.00 88.31 106 GLY A CA 1
ATOM 851 C C . GLY A 1 106 ? -14.174 12.740 4.710 1.00 88.31 106 GLY A C 1
ATOM 852 O O . GLY A 1 106 ? -13.343 13.149 5.507 1.00 88.31 106 GLY A O 1
ATOM 853 N N . ALA A 1 107 ? -14.866 11.618 4.951 1.00 90.62 107 ALA A N 1
ATOM 854 C CA . ALA A 1 107 ? -14.794 10.871 6.221 1.00 90.62 107 ALA A CA 1
ATOM 855 C C . ALA A 1 107 ? -13.438 10.184 6.526 1.00 90.62 107 ALA A C 1
ATOM 857 O O . ALA A 1 107 ? -13.359 9.351 7.420 1.00 90.62 107 ALA A O 1
ATOM 858 N N . GLY A 1 108 ? -12.379 10.450 5.755 1.00 91.62 108 GLY A N 1
ATOM 859 C CA . GLY A 1 108 ? -11.051 9.879 6.010 1.00 91.62 108 GLY A CA 1
ATOM 860 C C . GLY A 1 108 ? -10.858 8.414 5.595 1.00 91.62 108 GLY A C 1
ATOM 861 O O . GLY A 1 108 ? -9.841 7.826 5.936 1.00 91.62 108 GLY A O 1
ATOM 862 N N . LYS A 1 109 ? -11.769 7.817 4.814 1.00 94.19 109 LYS A N 1
ATOM 863 C CA . LYS A 1 109 ? -11.670 6.408 4.364 1.00 94.19 109 LYS A CA 1
ATOM 864 C C . LYS A 1 109 ? -10.325 6.059 3.714 1.00 94.19 109 LYS A C 1
ATOM 866 O O . LYS A 1 109 ? -9.753 5.018 4.006 1.00 94.19 109 LYS A O 1
ATOM 871 N N . THR A 1 110 ? -9.803 6.939 2.858 1.00 94.62 110 THR A N 1
ATOM 872 C CA . THR A 1 110 ? -8.498 6.746 2.202 1.00 94.62 110 THR A CA 1
ATOM 873 C C . THR A 1 110 ? -7.349 6.763 3.208 1.00 94.62 110 THR A C 1
ATOM 875 O O . THR A 1 110 ? -6.437 5.953 3.102 1.00 94.62 110 THR A O 1
ATOM 878 N N . VAL A 1 111 ? -7.415 7.644 4.212 1.00 95.50 111 VAL A N 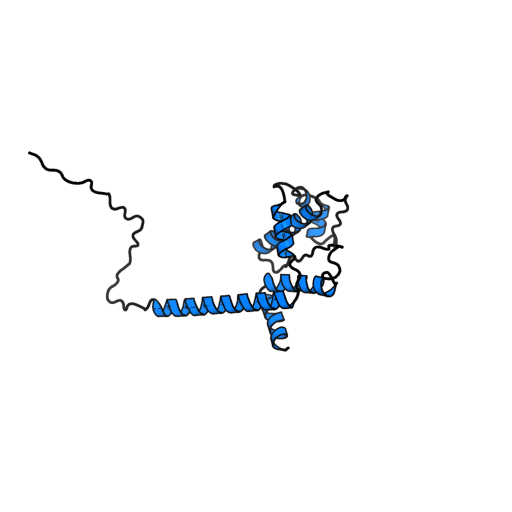1
ATOM 879 C CA . VAL A 1 111 ? -6.432 7.707 5.304 1.00 95.50 111 VAL A CA 1
ATOM 880 C C . VAL A 1 111 ? -6.485 6.428 6.143 1.00 95.50 111 VAL A C 1
ATOM 882 O O . VAL A 1 111 ? -5.444 5.869 6.477 1.00 95.50 111 VAL A O 1
ATOM 885 N N . LEU A 1 112 ? -7.689 5.919 6.419 1.00 95.94 112 LEU A N 1
ATOM 886 C CA . LEU A 1 112 ? -7.882 4.657 7.130 1.00 95.94 112 LEU A CA 1
ATOM 887 C C . LEU A 1 112 ? -7.322 3.459 6.345 1.00 95.94 112 LEU A C 1
ATOM 889 O O . LEU A 1 112 ? -6.603 2.642 6.911 1.00 95.94 112 LEU A O 1
ATOM 893 N N . ALA A 1 113 ? -7.602 3.374 5.041 1.00 96.19 113 ALA A N 1
ATOM 894 C CA . ALA A 1 113 ? -7.048 2.330 4.177 1.00 96.19 113 ALA A CA 1
ATOM 895 C C . ALA A 1 113 ? -5.512 2.389 4.136 1.00 96.19 113 ALA A C 1
ATOM 897 O O . ALA A 1 113 ? -4.853 1.364 4.290 1.00 96.19 113 ALA A O 1
ATOM 898 N N . SER A 1 114 ? -4.946 3.593 4.017 1.00 96.50 114 SER A N 1
ATOM 899 C CA . SER A 1 114 ? -3.500 3.818 4.063 1.00 96.50 114 SER A CA 1
ATOM 900 C C . SER A 1 114 ? -2.884 3.333 5.377 1.00 96.50 114 SER A C 1
ATOM 902 O O . SER A 1 114 ? -1.841 2.681 5.358 1.00 96.50 114 SER A O 1
ATOM 904 N N . TYR A 1 115 ? -3.546 3.579 6.513 1.00 96.50 115 TYR A N 1
ATOM 905 C CA . TYR A 1 115 ? -3.111 3.065 7.813 1.00 96.50 115 TYR A CA 1
ATOM 906 C C . TYR A 1 115 ? -3.132 1.535 7.883 1.00 96.50 115 TYR A C 1
ATOM 908 O O . TYR A 1 115 ? -2.158 0.939 8.336 1.00 96.50 115 TYR A O 1
ATOM 916 N N . ILE A 1 116 ? -4.202 0.898 7.397 1.00 96.69 116 ILE A N 1
ATOM 917 C CA . ILE A 1 116 ? -4.304 -0.567 7.347 1.00 96.69 116 ILE A CA 1
ATOM 918 C C . ILE A 1 116 ? -3.172 -1.160 6.500 1.00 96.69 116 ILE A C 1
ATOM 920 O O . ILE A 1 116 ? -2.503 -2.090 6.946 1.00 96.69 116 ILE A O 1
ATOM 924 N N . ILE A 1 117 ? -2.929 -0.608 5.307 1.00 96.12 117 ILE A N 1
ATOM 925 C CA . ILE A 1 117 ? -1.853 -1.049 4.407 1.00 96.12 117 ILE A CA 1
ATOM 926 C C . ILE A 1 117 ? -0.493 -0.949 5.107 1.00 96.12 117 ILE A C 1
ATOM 928 O O . ILE A 1 117 ? 0.258 -1.921 5.131 1.00 96.12 117 ILE A O 1
ATOM 932 N N . ASP A 1 118 ? -0.193 0.204 5.713 1.00 95.25 118 ASP A N 1
ATOM 933 C CA . ASP A 1 118 ? 1.064 0.444 6.431 1.00 95.25 118 ASP A CA 1
ATOM 934 C C . ASP A 1 118 ? 1.244 -0.521 7.615 1.00 95.25 118 ASP A C 1
ATOM 936 O O . ASP A 1 118 ? 2.326 -1.075 7.810 1.00 95.25 118 ASP A O 1
ATOM 940 N N . HIS A 1 119 ? 0.174 -0.776 8.374 1.00 95.06 119 HIS A N 1
ATOM 941 C CA . HIS A 1 119 ? 0.185 -1.730 9.480 1.00 95.06 119 HIS A CA 1
ATOM 942 C C . HIS A 1 119 ? 0.499 -3.156 9.004 1.00 95.06 119 HIS A C 1
ATOM 944 O O . HIS A 1 119 ? 1.387 -3.800 9.565 1.00 95.06 119 HIS A O 1
ATOM 950 N N . LEU A 1 120 ? -0.190 -3.640 7.965 1.00 94.69 120 LEU A N 1
ATOM 951 C CA . LEU A 1 120 ? 0.012 -4.991 7.433 1.00 94.69 120 LEU A CA 1
ATOM 952 C C . LEU A 1 120 ? 1.407 -5.160 6.822 1.00 94.69 120 LEU A C 1
ATOM 954 O O . LEU A 1 120 ? 2.080 -6.148 7.106 1.00 94.69 120 LEU A O 1
ATOM 958 N N . ALA A 1 121 ? 1.872 -4.183 6.037 1.00 92.56 121 ALA A N 1
ATOM 959 C CA . ALA A 1 121 ? 3.200 -4.227 5.430 1.00 92.56 121 ALA A CA 1
ATOM 960 C C . ALA A 1 121 ? 4.301 -4.274 6.502 1.00 92.56 121 ALA A C 1
ATOM 962 O O . ALA A 1 121 ? 5.207 -5.103 6.441 1.00 92.56 121 ALA A O 1
ATOM 963 N N . LYS A 1 122 ? 4.198 -3.431 7.540 1.00 92.44 122 LYS A N 1
ATOM 964 C CA . LYS A 1 122 ? 5.147 -3.434 8.665 1.00 92.44 122 LYS A CA 1
ATOM 965 C C . LYS A 1 122 ? 5.116 -4.731 9.457 1.00 92.44 122 LYS A C 1
ATOM 967 O O . LYS A 1 122 ? 6.168 -5.154 9.926 1.00 92.44 122 LYS A O 1
ATOM 972 N N . GLN A 1 123 ? 3.944 -5.333 9.636 1.00 92.31 123 GLN A N 1
ATOM 973 C CA . GLN A 1 123 ? 3.832 -6.601 10.341 1.00 92.31 123 GLN A CA 1
ATOM 974 C C . GLN A 1 123 ? 4.545 -7.722 9.575 1.00 92.31 123 GLN A C 1
ATOM 976 O O . GLN A 1 123 ? 5.460 -8.323 10.124 1.00 92.31 123 GLN A O 1
ATOM 981 N N . HIS A 1 124 ? 4.205 -7.954 8.305 1.00 88.88 124 HIS A N 1
ATOM 982 C CA . HIS A 1 124 ? 4.802 -9.059 7.543 1.00 88.88 124 HIS A CA 1
ATOM 983 C C . HIS A 1 124 ? 6.312 -8.890 7.324 1.00 88.88 124 HIS A C 1
ATOM 985 O O . HIS A 1 124 ? 7.050 -9.871 7.367 1.00 88.88 124 HIS A O 1
ATOM 991 N N . ASN A 1 125 ? 6.796 -7.648 7.207 1.00 85.31 125 ASN A N 1
ATOM 992 C CA . ASN A 1 125 ? 8.233 -7.368 7.179 1.00 85.31 125 ASN A CA 1
ATOM 993 C C . ASN A 1 125 ? 8.943 -7.721 8.499 1.00 85.31 125 ASN A C 1
ATOM 995 O O . ASN A 1 125 ? 10.106 -8.113 8.475 1.00 85.31 125 ASN A O 1
ATOM 999 N N . ARG A 1 126 ? 8.279 -7.561 9.654 1.00 84.25 126 ARG A N 1
ATOM 1000 C CA . ARG A 1 126 ? 8.840 -7.922 10.972 1.00 84.25 126 ARG A CA 1
ATOM 1001 C C . ARG A 1 126 ? 8.805 -9.421 11.217 1.00 84.25 126 ARG A C 1
ATOM 1003 O O . ARG A 1 126 ? 9.778 -9.963 11.732 1.00 84.25 126 ARG A O 1
ATOM 1010 N N . ASP A 1 127 ? 7.701 -10.056 10.842 1.00 85.44 127 ASP A N 1
ATOM 1011 C CA . ASP A 1 127 ? 7.487 -11.491 11.027 1.00 85.44 127 ASP A CA 1
ATOM 1012 C C . ASP A 1 127 ? 8.351 -12.313 10.044 1.00 85.44 127 ASP A C 1
ATOM 1014 O O . ASP A 1 127 ? 8.574 -13.502 10.251 1.00 85.44 127 ASP A O 1
ATOM 1018 N N . ASN A 1 128 ? 8.932 -11.651 9.027 1.00 78.25 128 ASN A N 1
ATOM 1019 C CA . ASN A 1 128 ? 9.712 -12.253 7.942 1.00 78.25 128 ASN A CA 1
ATOM 1020 C C . ASN A 1 128 ? 8.919 -13.347 7.209 1.00 78.25 128 ASN A C 1
ATOM 1022 O O . ASN A 1 128 ? 9.457 -14.368 6.768 1.00 78.25 128 ASN A O 1
ATOM 1026 N N . ASP A 1 129 ? 7.616 -13.105 7.089 1.00 79.12 129 ASP A N 1
ATOM 1027 C CA . ASP A 1 129 ? 6.699 -13.980 6.389 1.00 79.12 129 ASP A CA 1
ATOM 1028 C C . ASP A 1 129 ? 6.790 -13.714 4.886 1.00 79.12 129 ASP A C 1
ATOM 1030 O O . ASP A 1 129 ? 6.919 -12.578 4.429 1.00 79.12 129 ASP A O 1
ATOM 1034 N N . ASN A 1 130 ? 6.665 -14.768 4.080 1.00 81.56 130 ASN A N 1
ATOM 1035 C CA . ASN A 1 130 ? 6.682 -14.696 2.616 1.00 81.56 130 ASN A CA 1
ATOM 1036 C C . ASN A 1 130 ? 5.337 -14.157 2.063 1.00 81.56 130 ASN A C 1
ATOM 1038 O O . ASN A 1 130 ? 4.725 -14.770 1.185 1.00 81.56 130 ASN A O 1
ATOM 1042 N N . VAL A 1 131 ? 4.847 -13.043 2.618 1.00 86.31 131 VAL A N 1
ATOM 1043 C CA . VAL A 1 131 ? 3.541 -12.430 2.339 1.00 86.31 131 VAL A CA 1
ATOM 1044 C C . VAL A 1 131 ? 3.738 -11.004 1.833 1.00 86.31 131 VAL A C 1
ATOM 1046 O O . VAL A 1 131 ? 4.364 -10.179 2.491 1.00 86.31 131 VAL A O 1
ATOM 1049 N N . ALA A 1 132 ? 3.163 -10.704 0.669 1.00 89.06 132 ALA A N 1
ATOM 1050 C CA . ALA A 1 132 ? 3.179 -9.369 0.081 1.00 89.06 132 ALA A CA 1
ATOM 1051 C C . ALA A 1 132 ? 1.849 -8.639 0.324 1.00 89.06 132 ALA A C 1
ATOM 1053 O O . ALA A 1 132 ? 0.774 -9.213 0.139 1.00 89.06 132 ALA A O 1
ATOM 1054 N N . VAL A 1 133 ? 1.926 -7.354 0.676 1.00 93.19 133 VAL A N 1
ATOM 1055 C CA . VAL A 1 133 ? 0.765 -6.461 0.808 1.00 93.19 133 VAL A CA 1
ATOM 1056 C C . VAL A 1 133 ? 0.731 -5.539 -0.403 1.00 93.19 133 VAL A C 1
ATOM 1058 O O . VAL A 1 133 ? 1.565 -4.650 -0.530 1.00 93.19 133 VAL A O 1
ATOM 1061 N N . LEU A 1 134 ? -0.236 -5.755 -1.292 1.00 95.38 134 LEU A N 1
ATOM 1062 C CA . LEU A 1 134 ? -0.362 -5.009 -2.545 1.00 95.38 134 LEU A CA 1
ATOM 1063 C C . LEU A 1 134 ? -1.614 -4.140 -2.533 1.00 95.38 134 LEU A C 1
ATOM 1065 O O . LEU A 1 134 ? -2.640 -4.518 -1.964 1.00 95.38 134 LEU A O 1
ATOM 1069 N N . TYR A 1 135 ? -1.545 -2.986 -3.190 1.00 96.88 135 TYR A N 1
ATOM 1070 C CA . TYR A 1 135 ? -2.640 -2.021 -3.186 1.00 96.88 135 TYR A CA 1
ATOM 1071 C C . TYR A 1 135 ? -2.661 -1.157 -4.448 1.00 96.88 135 TYR A C 1
ATOM 1073 O O . TYR A 1 135 ? -1.653 -0.938 -5.114 1.00 96.88 135 TYR A O 1
ATOM 1081 N N . PHE A 1 136 ? -3.829 -0.610 -4.770 1.00 96.81 136 PHE A N 1
ATOM 1082 C CA . PHE A 1 136 ? -3.970 0.474 -5.736 1.00 96.81 136 PHE A CA 1
ATOM 1083 C C . PHE A 1 136 ? -5.049 1.449 -5.277 1.00 96.81 136 PHE A C 1
ATOM 1085 O O . PHE A 1 136 ? -5.918 1.119 -4.471 1.00 96.81 136 PHE A O 1
ATOM 1092 N N . TYR A 1 137 ? -5.018 2.656 -5.835 1.00 94.69 137 TYR A N 1
ATOM 1093 C CA . TYR A 1 137 ? -5.987 3.703 -5.537 1.00 94.69 137 TYR A CA 1
ATOM 1094 C C . TYR A 1 137 ? -6.731 4.131 -6.797 1.00 94.69 137 TYR A C 1
ATOM 1096 O O . TYR A 1 137 ? -6.170 4.821 -7.651 1.00 94.69 137 TYR A O 1
ATOM 1104 N N . CYS A 1 138 ? -8.017 3.804 -6.884 1.00 91.81 138 CYS A N 1
ATOM 1105 C CA . CYS A 1 138 ? -8.848 4.258 -7.994 1.00 91.81 138 CYS A CA 1
ATOM 1106 C C . CYS A 1 138 ? -9.172 5.757 -7.885 1.00 91.81 138 CYS A C 1
ATOM 1108 O O . CYS A 1 138 ? -9.521 6.269 -6.819 1.00 91.81 138 CYS A O 1
ATOM 1110 N N . ASN A 1 139 ? -9.072 6.465 -9.006 1.00 88.94 139 ASN A N 1
ATOM 1111 C CA . ASN A 1 139 ? -9.487 7.849 -9.172 1.00 88.94 139 ASN A CA 1
ATOM 1112 C C . ASN A 1 139 ? -10.248 7.991 -10.493 1.00 88.94 139 ASN A C 1
ATOM 1114 O O . ASN A 1 139 ? -9.692 7.790 -11.567 1.00 88.94 139 ASN A O 1
ATOM 1118 N N . HIS A 1 140 ? -11.513 8.408 -10.422 1.00 81.88 140 HIS A N 1
ATOM 1119 C CA . HIS A 1 140 ? -12.358 8.581 -11.606 1.00 81.88 140 HIS A CA 1
ATOM 1120 C C . HIS A 1 140 ? -11.831 9.616 -12.605 1.00 81.88 140 HIS A C 1
ATOM 1122 O O . HIS A 1 140 ? -12.253 9.585 -13.757 1.00 81.88 140 HIS A O 1
ATOM 1128 N N . LYS A 1 141 ? -10.941 10.522 -12.188 1.00 86.19 141 LYS A N 1
ATOM 1129 C CA . LYS A 1 141 ? -10.313 11.500 -13.087 1.00 86.19 141 LYS A CA 1
ATOM 1130 C C . LYS A 1 141 ? -9.178 10.907 -13.928 1.00 86.19 141 LYS A C 1
ATOM 1132 O O . LYS A 1 141 ? -8.863 11.464 -14.970 1.00 86.19 141 LYS A O 1
ATOM 1137 N N . ASP A 1 142 ? -8.634 9.761 -13.521 1.00 87.81 142 ASP A N 1
ATOM 1138 C CA . ASP A 1 142 ? -7.447 9.149 -14.127 1.00 87.81 142 ASP A CA 1
ATOM 1139 C C . ASP A 1 142 ? -7.810 7.907 -14.960 1.00 87.81 142 ASP A C 1
ATOM 1141 O O . ASP A 1 142 ? -6.988 7.021 -15.161 1.00 87.81 142 ASP A O 1
ATOM 1145 N N . GLN A 1 143 ? -9.053 7.798 -15.446 1.00 85.9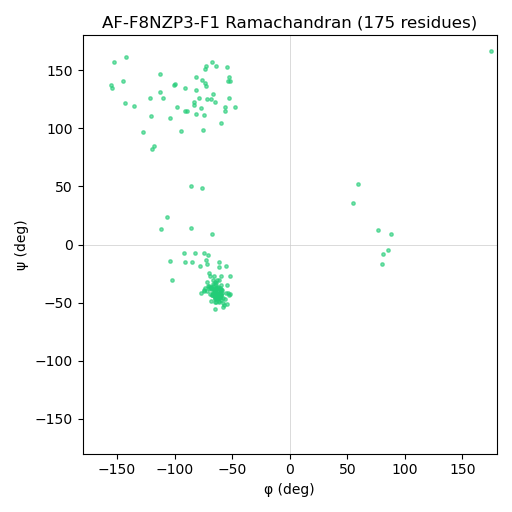4 143 GLN A N 1
ATOM 1146 C CA . GLN A 1 143 ? -9.541 6.598 -16.150 1.00 85.94 143 GLN A CA 1
ATOM 1147 C C . GLN A 1 143 ? -8.739 6.250 -17.410 1.00 85.94 143 GLN A C 1
ATOM 1149 O O . GLN A 1 143 ? -8.666 5.081 -17.780 1.00 85.94 143 GLN A O 1
ATOM 1154 N N . SER A 1 144 ? -8.123 7.242 -18.059 1.00 86.06 144 SER A N 1
ATOM 1155 C CA . SER A 1 144 ? -7.270 7.018 -19.229 1.00 86.06 144 SER A CA 1
ATOM 1156 C C . SER A 1 144 ? -5.990 6.248 -18.890 1.00 86.06 144 SER A C 1
ATOM 1158 O O . SER A 1 144 ? -5.500 5.493 -19.724 1.00 86.06 144 SER A O 1
ATOM 1160 N N . THR A 1 145 ? -5.457 6.403 -17.674 1.00 86.56 145 THR A N 1
ATOM 1161 C CA . THR A 1 145 ? -4.242 5.715 -17.213 1.00 86.56 145 THR A CA 1
ATOM 1162 C C . THR A 1 145 ? -4.557 4.537 -16.295 1.00 86.56 145 THR A C 1
ATOM 1164 O O . THR A 1 145 ? -3.841 3.540 -16.330 1.00 86.56 145 THR A O 1
ATOM 1167 N N . GLN A 1 146 ? -5.648 4.580 -15.530 1.00 92.88 146 GLN A N 1
ATOM 1168 C CA . GLN A 1 146 ? -6.105 3.509 -14.637 1.00 92.88 146 GLN A CA 1
ATOM 1169 C C . GLN A 1 146 ? -6.962 2.463 -15.358 1.00 92.88 146 GLN A C 1
ATOM 1171 O O . GLN A 1 146 ? -8.054 2.098 -14.917 1.00 92.88 146 GLN A O 1
ATOM 1176 N N . THR A 1 147 ? -6.451 1.959 -16.478 1.00 94.12 147 THR A N 1
ATOM 1177 C CA . THR A 1 147 ? -7.025 0.789 -17.144 1.00 94.12 147 THR A CA 1
ATOM 1178 C C . THR A 1 147 ? -6.834 -0.455 -16.273 1.00 94.12 147 THR A C 1
ATOM 1180 O O . THR A 1 147 ? -5.914 -0.516 -15.455 1.00 94.12 147 THR A O 1
ATOM 1183 N N . VAL A 1 148 ? -7.664 -1.486 -16.466 1.00 93.94 148 VAL A N 1
ATOM 1184 C CA . VAL A 1 148 ? -7.511 -2.772 -15.755 1.00 93.94 148 VAL A CA 1
ATOM 1185 C C . VAL A 1 148 ? -6.096 -3.332 -15.931 1.00 93.94 148 VAL A C 1
ATOM 118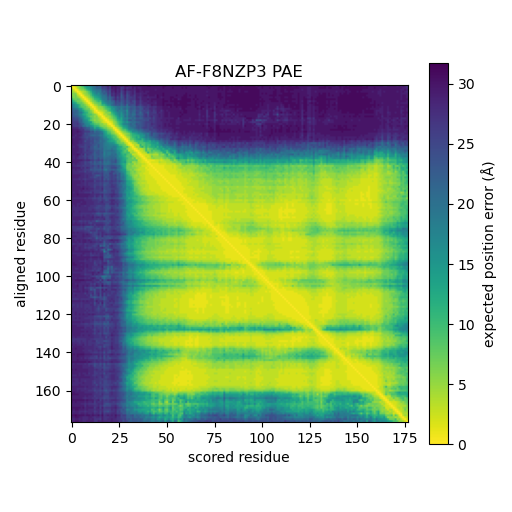7 O O . VAL A 1 148 ? -5.491 -3.776 -14.960 1.00 93.94 148 VAL A O 1
ATOM 1190 N N . TYR A 1 149 ? -5.549 -3.239 -17.148 1.00 94.44 149 TYR A N 1
ATOM 1191 C CA . TYR A 1 149 ? -4.179 -3.652 -17.448 1.00 94.44 149 TYR A CA 1
ATOM 1192 C C . TYR A 1 149 ? -3.160 -2.905 -16.580 1.00 94.44 149 TYR A C 1
ATOM 1194 O O . TYR A 1 149 ? -2.389 -3.540 -15.866 1.00 94.44 149 TYR A O 1
ATOM 1202 N N . ASN A 1 150 ? -3.200 -1.569 -16.563 1.00 95.06 150 ASN A N 1
ATOM 1203 C CA . ASN A 1 150 ? -2.237 -0.777 -15.798 1.00 95.06 150 ASN A CA 1
ATOM 1204 C C . ASN A 1 150 ? -2.384 -0.974 -14.285 1.00 95.06 150 ASN A C 1
ATOM 1206 O O . ASN A 1 150 ? -1.376 -0.954 -13.577 1.00 95.06 150 ASN A O 1
ATOM 1210 N N . LEU A 1 151 ? -3.608 -1.190 -13.784 1.00 96.00 151 LEU A N 1
ATOM 1211 C CA . LEU A 1 151 ? -3.858 -1.502 -12.375 1.00 96.00 151 LEU A CA 1
ATOM 1212 C C . LEU A 1 151 ? -3.238 -2.849 -11.989 1.00 96.00 151 LEU A C 1
ATOM 1214 O O . LEU A 1 151 ? -2.483 -2.909 -11.022 1.00 96.00 151 LEU A O 1
ATOM 1218 N N . VAL A 1 152 ? -3.477 -3.910 -12.761 1.00 95.75 152 VAL A N 1
ATOM 1219 C CA . VAL A 1 152 ? -2.867 -5.225 -12.499 1.00 95.75 152 VAL A CA 1
ATOM 1220 C C . VAL A 1 152 ? -1.345 -5.156 -12.641 1.00 95.75 152 VAL A C 1
ATOM 1222 O O . VAL A 1 152 ? -0.622 -5.632 -11.766 1.00 95.75 152 VAL A O 1
ATOM 1225 N N . ALA A 1 153 ? -0.842 -4.495 -13.683 1.00 95.44 153 ALA A N 1
ATOM 1226 C CA . ALA A 1 153 ? 0.590 -4.327 -13.886 1.00 95.44 153 ALA A CA 1
ATOM 1227 C C . ALA A 1 153 ? 1.249 -3.501 -12.765 1.00 95.44 153 ALA A C 1
ATOM 1229 O O . ALA A 1 153 ? 2.388 -3.766 -12.397 1.00 95.44 153 ALA A O 1
ATOM 1230 N N . SER A 1 154 ? 0.524 -2.563 -12.143 1.00 95.88 154 SER A N 1
ATOM 1231 C CA . SER A 1 154 ? 1.015 -1.823 -10.970 1.00 95.88 154 SER A CA 1
ATOM 1232 C C . SER A 1 154 ? 1.132 -2.680 -9.702 1.00 95.88 154 SER A C 1
ATOM 1234 O O . SER A 1 154 ? 1.955 -2.385 -8.836 1.00 95.88 154 SER A O 1
ATOM 1236 N N . LEU A 1 155 ? 0.334 -3.747 -9.583 1.00 95.44 155 LEU A N 1
ATOM 1237 C CA . LEU A 1 155 ? 0.471 -4.725 -8.499 1.00 95.44 155 LEU A CA 1
ATOM 1238 C C . LEU A 1 155 ? 1.693 -5.620 -8.740 1.00 95.44 155 LEU A C 1
ATOM 1240 O O . LEU A 1 155 ? 2.448 -5.895 -7.811 1.00 95.44 155 LEU A O 1
ATOM 1244 N N . LEU A 1 156 ? 1.934 -6.019 -9.995 1.00 93.31 156 LEU A N 1
ATOM 1245 C CA . LEU A 1 156 ? 3.165 -6.720 -10.379 1.00 93.31 156 LEU A CA 1
ATOM 1246 C C . LEU A 1 156 ? 4.408 -5.849 -10.162 1.00 93.31 156 LEU A C 1
ATOM 1248 O O . LEU A 1 156 ? 5.415 -6.347 -9.665 1.00 93.31 156 LEU A O 1
ATOM 1252 N N . LYS A 1 157 ? 4.321 -4.551 -10.475 1.00 94.06 157 LYS A N 1
ATOM 1253 C CA . LYS A 1 157 ? 5.370 -3.563 -10.197 1.00 94.06 157 LYS A CA 1
ATOM 1254 C C . LYS A 1 157 ? 5.755 -3.569 -8.714 1.00 94.06 157 LYS A C 1
ATOM 1256 O O . LYS A 1 157 ? 6.928 -3.757 -8.403 1.00 94.06 157 LYS A O 1
ATOM 1261 N N . GLN A 1 158 ? 4.770 -3.470 -7.815 1.00 93.56 158 GLN A N 1
ATOM 1262 C CA . GLN A 1 158 ? 4.987 -3.558 -6.363 1.00 93.56 158 GLN A CA 1
ATOM 1263 C C . GLN A 1 158 ? 5.651 -4.882 -5.960 1.00 93.56 158 GLN A C 1
ATOM 1265 O O . GLN A 1 158 ? 6.643 -4.878 -5.241 1.00 93.56 158 GLN A O 1
ATOM 1270 N N . LEU A 1 159 ? 5.186 -6.020 -6.486 1.00 90.12 159 LEU A N 1
ATOM 1271 C CA . LEU A 1 159 ? 5.811 -7.319 -6.204 1.00 90.12 159 LEU A CA 1
ATOM 1272 C C . LEU A 1 159 ? 7.278 -7.392 -6.643 1.00 90.12 159 LEU A C 1
ATOM 1274 O O . LEU A 1 159 ? 8.093 -7.991 -5.951 1.00 90.12 159 LEU A O 1
ATOM 1278 N N . VAL A 1 160 ? 7.635 -6.814 -7.788 1.00 87.88 160 VAL A N 1
ATOM 1279 C CA . VAL A 1 160 ? 9.025 -6.799 -8.272 1.00 87.88 160 VAL A CA 1
ATOM 1280 C C . VAL A 1 160 ? 9.911 -5.880 -7.421 1.00 87.88 160 VAL A C 1
ATOM 1282 O O . VAL A 1 160 ? 11.075 -6.212 -7.156 1.00 87.88 160 VAL A O 1
ATOM 1285 N N . GLN A 1 161 ? 9.375 -4.744 -6.974 1.00 84.88 161 GLN A N 1
ATOM 1286 C CA . GLN A 1 161 ? 10.091 -3.773 -6.142 1.00 84.88 161 GLN A CA 1
ATOM 1287 C C . GLN A 1 161 ? 10.276 -4.264 -4.698 1.00 84.88 161 GLN A C 1
ATOM 1289 O O . GLN A 1 161 ? 11.368 -4.123 -4.145 1.00 84.88 161 GLN A O 1
ATOM 1294 N N . ASP A 1 162 ? 9.287 -4.960 -4.142 1.00 76.19 162 ASP A N 1
ATOM 1295 C CA . ASP A 1 162 ? 9.284 -5.333 -2.723 1.00 76.19 162 ASP A CA 1
ATOM 1296 C C . ASP A 1 162 ? 9.630 -6.813 -2.478 1.00 76.19 162 ASP A C 1
ATOM 1298 O O . ASP A 1 162 ? 9.965 -7.190 -1.357 1.00 76.19 162 ASP A O 1
ATOM 1302 N N . PHE A 1 163 ? 9.617 -7.664 -3.515 1.00 73.12 163 PHE A N 1
ATOM 1303 C CA . PHE A 1 163 ? 9.806 -9.112 -3.374 1.00 73.12 163 PHE A CA 1
ATOM 1304 C C . PHE A 1 163 ? 10.909 -9.681 -4.282 1.00 73.12 163 PHE A C 1
ATOM 1306 O O . PHE A 1 163 ? 10.691 -10.037 -5.445 1.00 73.12 163 PHE A O 1
ATOM 1313 N N . THR A 1 164 ? 12.114 -9.841 -3.724 1.00 69.44 164 THR A N 1
ATOM 1314 C CA . THR A 1 164 ? 13.301 -10.349 -4.442 1.00 69.44 164 THR A CA 1
ATOM 1315 C C . THR A 1 164 ? 13.075 -11.684 -5.176 1.00 69.44 164 THR A C 1
ATOM 1317 O O . THR A 1 164 ? 13.478 -11.782 -6.337 1.00 69.44 164 THR A O 1
ATOM 1320 N N . PRO A 1 165 ? 12.396 -12.703 -4.601 1.00 66.50 165 PRO A N 1
ATOM 1321 C CA . PRO A 1 165 ? 12.129 -13.955 -5.318 1.00 66.50 165 PRO A CA 1
ATOM 1322 C C . PRO A 1 165 ? 11.275 -13.780 -6.583 1.00 66.50 165 PRO A C 1
ATOM 1324 O O . PRO A 1 165 ? 11.427 -14.535 -7.545 1.00 66.50 165 PRO A O 1
ATOM 1327 N N . THR A 1 166 ? 10.381 -12.787 -6.599 1.00 65.75 166 THR A N 1
ATOM 1328 C CA . THR A 1 166 ? 9.537 -12.490 -7.763 1.00 65.75 166 THR A CA 1
ATOM 1329 C C . THR A 1 166 ? 10.348 -11.816 -8.861 1.00 65.75 166 THR A C 1
ATOM 1331 O O . THR A 1 166 ? 10.183 -12.158 -10.032 1.00 65.75 166 THR A O 1
ATOM 1334 N N . PHE A 1 167 ? 11.271 -10.920 -8.499 1.00 70.06 167 PHE A N 1
ATOM 1335 C CA . PHE A 1 167 ? 12.151 -10.267 -9.466 1.00 70.06 167 PHE A CA 1
ATOM 1336 C C . PHE A 1 167 ? 12.948 -11.275 -10.304 1.00 70.06 167 PHE A C 1
ATOM 1338 O O . PHE A 1 167 ? 12.942 -11.170 -11.527 1.00 70.06 167 PHE A O 1
ATOM 1345 N N . GLU A 1 168 ? 13.568 -12.288 -9.692 1.00 69.38 168 GLU A N 1
ATOM 1346 C CA . GLU A 1 168 ? 14.368 -13.272 -10.443 1.00 69.38 168 GLU A CA 1
ATOM 1347 C C . GLU A 1 168 ? 13.525 -14.109 -11.424 1.00 69.38 168 GLU A C 1
ATOM 1349 O O . GLU A 1 168 ? 13.978 -14.432 -12.527 1.00 69.38 168 GLU A O 1
ATOM 1354 N N . ARG A 1 169 ? 12.262 -14.399 -11.079 1.00 69.44 169 ARG A N 1
ATOM 1355 C CA . ARG A 1 169 ? 11.337 -15.094 -11.989 1.00 69.44 169 ARG A CA 1
ATOM 1356 C C . ARG A 1 169 ? 10.953 -14.215 -13.179 1.00 69.44 169 ARG A C 1
ATOM 1358 O O . ARG A 1 169 ? 11.069 -14.654 -14.317 1.00 69.44 169 ARG A O 1
ATOM 1365 N N . VAL A 1 170 ? 10.555 -12.967 -12.930 1.00 69.31 170 VAL A N 1
ATOM 1366 C CA . VAL A 1 170 ? 10.114 -12.040 -13.991 1.00 69.31 170 VAL A CA 1
ATOM 1367 C C . VAL A 1 170 ? 11.281 -11.602 -14.885 1.00 69.31 170 VAL A C 1
ATOM 1369 O O . VAL A 1 170 ? 11.125 -11.482 -16.096 1.00 69.31 170 VAL A O 1
ATOM 1372 N N . LYS A 1 171 ? 12.480 -11.425 -14.321 1.00 65.50 171 LYS A N 1
ATOM 1373 C CA . LYS A 1 171 ? 13.705 -11.079 -15.061 1.00 65.50 171 LYS A CA 1
ATOM 1374 C C . LYS A 1 171 ? 14.074 -12.123 -16.115 1.00 65.50 171 LYS A C 1
ATOM 1376 O O . LYS A 1 171 ? 14.598 -11.760 -17.166 1.00 65.50 171 LYS A O 1
ATOM 1381 N N . THR A 1 172 ? 13.819 -13.401 -15.835 1.00 66.81 172 THR A N 1
ATOM 1382 C CA . THR A 1 172 ? 14.051 -14.495 -16.790 1.00 66.81 172 THR A CA 1
ATOM 1383 C C . THR A 1 172 ? 13.162 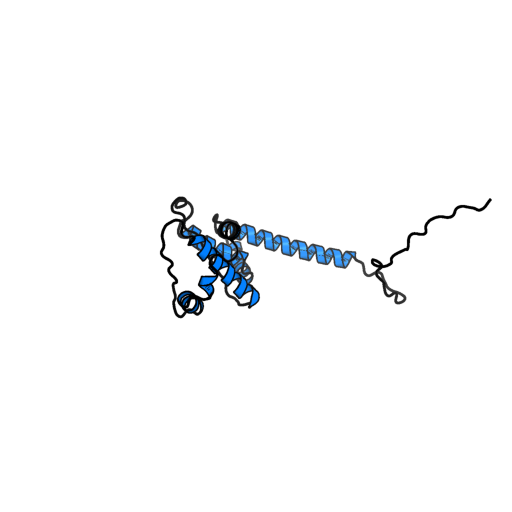-14.349 -18.025 1.00 66.81 172 THR A C 1
ATOM 1385 O O . THR A 1 172 ? 13.656 -14.460 -19.142 1.00 66.81 172 THR A O 1
ATOM 1388 N N . GLU A 1 173 ? 11.889 -14.001 -17.828 1.00 65.00 173 GLU A N 1
ATOM 1389 C CA . GLU A 1 173 ? 10.926 -13.778 -18.913 1.00 65.00 173 GLU A CA 1
ATOM 1390 C C . GLU A 1 173 ? 11.216 -12.480 -19.684 1.00 65.00 173 GLU A C 1
ATOM 1392 O O . GLU A 1 173 ? 11.188 -12.480 -20.911 1.00 65.00 173 GLU A O 1
ATOM 1397 N N . TYR A 1 174 ? 11.594 -11.390 -19.002 1.00 58.94 174 TYR A N 1
ATOM 1398 C CA . TYR A 1 174 ? 11.953 -10.118 -19.651 1.00 58.94 174 TYR A CA 1
ATOM 1399 C C . TYR A 1 174 ? 13.132 -10.255 -20.628 1.00 58.94 174 TYR A C 1
ATOM 1401 O O . TYR A 1 174 ? 13.117 -9.658 -21.692 1.00 58.94 174 TYR A O 1
ATOM 1409 N N . LYS A 1 175 ? 14.144 -11.073 -20.307 1.00 58.41 175 LYS A N 1
ATOM 1410 C CA . LYS A 1 175 ? 15.304 -11.302 -21.193 1.00 58.41 175 LYS A CA 1
ATOM 1411 C C . LYS A 1 175 ? 14.987 -12.121 -22.453 1.00 58.41 175 LYS A C 1
ATOM 1413 O O . LYS A 1 175 ? 15.870 -12.281 -23.291 1.00 58.41 175 LYS A O 1
ATOM 1418 N N . SER A 1 176 ? 13.786 -12.690 -22.553 1.00 58.38 176 SER A N 1
ATOM 1419 C CA . SER A 1 176 ? 13.357 -13.507 -23.696 1.00 58.38 176 SER A CA 1
ATOM 1420 C C . SER A 1 176 ? 12.644 -12.711 -24.799 1.00 58.38 176 SER A C 1
ATOM 1422 O O . SER A 1 176 ? 12.360 -13.278 -25.853 1.00 58.38 176 SER A O 1
ATOM 1424 N N . HIS A 1 177 ? 12.361 -11.429 -24.554 1.00 46.00 177 HIS A N 1
ATOM 1425 C CA . HIS A 1 177 ? 11.710 -10.490 -25.473 1.00 46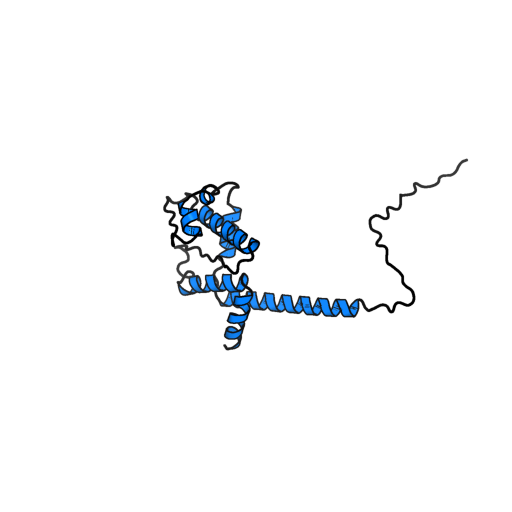.00 177 HIS A CA 1
ATOM 1426 C C . HIS A 1 177 ? 12.664 -9.342 -25.822 1.00 46.00 177 HIS A C 1
ATOM 1428 O O . HIS A 1 177 ? 12.514 -8.791 -26.936 1.00 46.00 177 HIS A O 1
#

Secondary structure (DSSP, 8-state):
-------------TT-PPPP--SS-----HHHHHHHHHHHHHHHHHHHHHHHHHHHHH-S--HHHHHHHHHHTPPTTTTGGGGT-HHHHHHHHTSSS-------TTSSHHHHHHHHHHHHHHHHHHHT-S---------GGGTTT--HHHHHHHHHHHHHHH-HHHHHHHHHHHTT-

pLDDT: mean 79.46, std 19.73, range [33.28, 96.88]

Foldseek 3Di:
DDDDDDDDDPPDCPPPDDDDDDPDDDPPDPVVVVVVVVVVVVVVVVLLVVLVVLLCVLAVDDVVVVLVVLQVPDDPPPLPVLVVDPLSVCCVVPVDVDDDDDDDPPPCPVSNVSVVLVVVQVVCVVVVPPDDRFDDDDDPVCPVRPDPSNNVSNRLSSCSNPPVVSVVVVVVVVVVD

Solvent-accessible surface area (backbone atoms only — not comparable to full-atom values): 11133 Å² total; per-residue (Å²): 141,82,83,89,81,79,88,78,78,81,83,76,64,88,84,66,83,88,77,88,84,66,88,90,68,77,83,76,57,67,61,62,57,47,53,53,51,50,53,50,52,49,52,54,48,54,50,52,51,52,47,49,53,50,28,53,70,51,18,92,61,63,46,68,61,52,46,49,58,44,51,71,71,49,57,88,78,68,61,57,69,50,77,73,33,64,68,48,49,38,30,72,76,54,83,34,92,72,80,84,84,86,77,65,90,87,71,47,62,69,46,42,51,38,50,52,53,53,52,54,44,55,47,30,67,71,72,69,48,101,64,86,79,77,72,80,80,92,51,89,91,43,52,93,68,62,35,73,66,38,51,55,27,29,40,50,22,48,42,41,77,76,30,69,77,50,32,61,57,52,52,58,57,60,76,74,112

InterPro domains:
  IPR027417 P-loop containing nucleoside triphosphate hydrolase [G3DSA:3.40.50.300] (85-176)
  IPR027417 P-loop containing nucleoside triphosphate hydrolase [SSF52540] (88-164)
  IPR056884 Nephrocystin 3-like, N-terminal [PF24883] (77-175)

Organism: Serpula lacrymans var. lacrymans (strain S7.9) (NCBI:txid578457)

Radius of gyration: 27.17 Å; Cα contacts (8 Å, |Δi|>4): 91; chains: 1; bounding box: 81×54×62 Å